Protein AF-X1BJB4-F1 (afdb_monomer_lite)

InterPro domains:
  IPR007484 Peptidase M28 [PF04389] (170-225)

Sequence (234 aa):
IKIDIVLVFASFLAFFLIPLNLTNYWGYIMTFLSFILNLISFLIIWNEFFNYNEFIDPFFKSKESQNVVGRIYPKEETKRIVIFSGHHDSALEFNLLTRLKLGYPILILLGIGIMIIWLIISLVIVLLILVNLFYFELFFVFILTLFIIGVPAFLGLFFFVSSGEKANTVPGAVDNLSAVAIVLAIGKYLNSNKEIIPTNTEIRLISFGCEEAGLRGAFRYVSAHLQELYINIS

Secondary structure (DSSP, 8-state):
-HHHHHHHHHHHHHHHHTT--SSTTHHHHHHHHHHHHHHHHHHHHIIIIIS---SSGGGS-------EEEEE--SS---EEEEEEEE---PBPBHHHHHHGGGHHHHHHHHHHHHHHHHHHHHHHHHHHHTT---HHHHHHHHHHHHHHHHHHHHHHHTSB--STTPPBP--IIIIIIHHHHHHHHHHHHHH-GGGS-TTEEEEEEEES-STTTSHHHHHHHHHHHHHHTTT--

Structure (mmCIF, N/CA/C/O backbone):
data_AF-X1BJB4-F1
#
_entry.id   AF-X1BJB4-F1
#
loop_
_atom_site.group_PDB
_atom_site.id
_atom_site.type_symbol
_atom_site.label_atom_id
_atom_site.label_alt_id
_atom_site.label_comp_id
_atom_site.label_asym_id
_atom_site.label_entity_id
_atom_site.label_seq_id
_atom_site.pdbx_PDB_ins_code
_atom_site.Cartn_x
_atom_site.Cartn_y
_atom_site.Cartn_z
_atom_site.occupancy
_atom_site.B_iso_or_equiv
_atom_site.auth_seq_id
_atom_site.auth_comp_id
_atom_site.auth_asym_id
_atom_site.auth_atom_id
_atom_site.pdbx_PDB_model_num
ATOM 1 N N . ILE A 1 1 ? -0.652 3.710 -5.162 1.00 90.44 1 ILE A N 1
ATOM 2 C CA . ILE A 1 1 ? -1.287 3.358 -6.466 1.00 90.44 1 ILE A CA 1
ATOM 3 C C . ILE A 1 1 ? -0.931 4.322 -7.605 1.00 90.44 1 ILE A C 1
ATOM 5 O O . ILE A 1 1 ? -0.175 3.922 -8.475 1.00 90.44 1 ILE A O 1
ATOM 9 N N . LYS A 1 2 ? -1.452 5.563 -7.682 1.00 93.19 2 LYS A N 1
ATOM 10 C CA . LYS A 1 2 ? -1.183 6.437 -8.857 1.00 93.19 2 LYS A CA 1
ATOM 11 C C . LYS A 1 2 ? 0.305 6.737 -9.051 1.00 93.19 2 LYS A C 1
ATOM 13 O O . LYS A 1 2 ? 0.790 6.662 -10.172 1.00 93.19 2 LYS A O 1
ATOM 18 N N . ILE A 1 3 ? 1.011 7.034 -7.957 1.00 94.94 3 ILE A N 1
ATOM 19 C CA . ILE A 1 3 ? 2.468 7.228 -7.963 1.00 94.94 3 ILE A CA 1
ATOM 20 C C . ILE A 1 3 ? 3.166 5.961 -8.463 1.00 94.94 3 ILE A C 1
ATOM 22 O O . ILE A 1 3 ? 3.946 6.050 -9.402 1.00 94.94 3 ILE A O 1
ATOM 26 N N . ASP A 1 4 ? 2.820 4.793 -7.914 1.00 96.38 4 ASP A N 1
ATOM 27 C CA . ASP A 1 4 ? 3.372 3.502 -8.347 1.00 96.38 4 ASP A CA 1
ATOM 28 C C . ASP A 1 4 ? 3.227 3.287 -9.848 1.00 96.38 4 ASP A C 1
ATOM 30 O O . ASP A 1 4 ? 4.193 3.002 -10.540 1.00 96.38 4 ASP A O 1
ATOM 34 N N . ILE A 1 5 ? 2.033 3.519 -10.388 1.00 96.81 5 ILE A N 1
ATOM 35 C CA . ILE A 1 5 ? 1.775 3.330 -11.815 1.00 96.81 5 ILE A CA 1
ATOM 36 C C . ILE A 1 5 ? 2.619 4.273 -12.663 1.00 96.81 5 ILE A C 1
ATOM 38 O O . ILE A 1 5 ? 3.161 3.847 -13.678 1.00 96.81 5 ILE A O 1
ATOM 42 N N . VAL A 1 6 ? 2.755 5.538 -12.255 1.00 97.19 6 VAL A N 1
ATOM 43 C CA . VAL A 1 6 ? 3.612 6.498 -12.960 1.00 97.19 6 VAL A CA 1
ATOM 44 C C . VAL A 1 6 ? 5.071 6.046 -12.924 1.00 97.19 6 VAL A C 1
ATOM 46 O O . VAL A 1 6 ? 5.730 6.090 -13.959 1.00 97.19 6 VAL A O 1
ATOM 49 N N . LEU A 1 7 ? 5.563 5.571 -11.778 1.00 98.31 7 LEU A N 1
ATOM 50 C CA . LEU A 1 7 ? 6.931 5.070 -11.628 1.00 98.31 7 LEU A CA 1
ATOM 51 C C . LEU A 1 7 ? 7.181 3.817 -12.477 1.00 98.31 7 LEU A C 1
ATOM 53 O O . LEU A 1 7 ? 8.159 3.770 -13.223 1.00 98.31 7 LEU A O 1
ATOM 57 N N . VAL A 1 8 ? 6.277 2.835 -12.429 1.00 98.19 8 VAL A N 1
ATOM 58 C CA . VAL A 1 8 ? 6.359 1.616 -13.247 1.00 98.19 8 VAL A CA 1
ATOM 59 C C . VAL A 1 8 ? 6.300 1.977 -14.730 1.00 98.19 8 VAL A C 1
ATOM 61 O O . VAL A 1 8 ? 7.150 1.544 -15.504 1.00 98.19 8 VAL A O 1
ATOM 64 N N . PHE A 1 9 ? 5.369 2.829 -15.153 1.00 97.75 9 PHE A N 1
ATOM 65 C CA . PHE A 1 9 ? 5.275 3.238 -16.554 1.00 97.75 9 PHE A CA 1
ATOM 66 C C . PHE A 1 9 ? 6.534 3.988 -17.016 1.00 97.75 9 PHE A C 1
ATOM 68 O O . PHE A 1 9 ? 7.097 3.668 -18.061 1.00 97.75 9 PHE A O 1
ATOM 75 N N . ALA A 1 10 ? 7.026 4.935 -16.212 1.00 98.38 10 ALA A N 1
ATOM 76 C CA . ALA A 1 10 ? 8.259 5.667 -16.489 1.00 98.38 10 ALA A CA 1
ATOM 77 C C . ALA A 1 10 ? 9.485 4.742 -16.550 1.00 98.38 10 ALA A C 1
ATOM 79 O O . ALA A 1 10 ? 10.380 4.981 -17.357 1.00 98.38 10 ALA A O 1
ATOM 80 N N . SER A 1 11 ? 9.511 3.661 -15.764 1.00 98.69 11 SER A N 1
ATOM 81 C CA . SER A 1 11 ? 10.586 2.670 -15.838 1.00 98.69 11 SER A CA 1
ATOM 82 C C . SER A 1 11 ? 10.615 1.919 -17.175 1.00 98.69 11 SER A C 1
ATOM 84 O O . SER A 1 11 ? 11.680 1.784 -17.773 1.00 98.69 11 SER A O 1
ATOM 86 N N . PHE A 1 12 ? 9.455 1.515 -17.710 1.00 98.56 12 PHE A N 1
ATOM 87 C CA . PHE A 1 12 ? 9.372 0.934 -19.056 1.00 98.56 12 PHE A CA 1
ATOM 88 C C . PHE A 1 12 ? 9.801 1.934 -20.132 1.00 98.56 12 PHE A C 1
ATOM 90 O O . PHE A 1 12 ? 10.540 1.575 -21.048 1.00 98.56 12 PHE A O 1
ATOM 97 N N . LEU A 1 13 ? 9.381 3.199 -20.013 1.00 98.19 13 LEU A N 1
ATOM 98 C CA . LEU A 1 13 ? 9.825 4.248 -20.932 1.00 98.19 13 LEU A CA 1
ATOM 99 C C . LEU A 1 13 ? 11.346 4.422 -20.887 1.00 98.19 13 LEU A C 1
ATOM 101 O O . LEU A 1 13 ? 11.971 4.463 -21.941 1.00 98.19 13 LEU A O 1
ATOM 105 N N . ALA A 1 14 ? 11.949 4.459 -19.696 1.00 98.25 14 ALA A N 1
ATOM 106 C CA . ALA A 1 14 ? 13.400 4.536 -19.548 1.00 98.25 14 ALA A CA 1
ATOM 107 C C . ALA A 1 14 ? 14.101 3.375 -20.273 1.00 98.25 14 ALA A C 1
ATOM 109 O O . ALA A 1 14 ? 15.053 3.614 -21.012 1.00 98.25 14 ALA A O 1
ATOM 110 N N . PHE A 1 15 ? 13.585 2.144 -20.163 1.00 98.19 15 PHE A N 1
ATOM 111 C CA . PHE A 1 15 ? 14.104 1.010 -20.932 1.00 98.19 15 PHE A CA 1
ATOM 112 C C . PHE A 1 15 ? 14.023 1.232 -22.450 1.00 98.19 15 PHE A C 1
ATOM 114 O O . PHE A 1 15 ? 15.026 1.069 -23.143 1.00 98.19 15 PHE A O 1
ATOM 121 N N . PHE A 1 16 ? 12.871 1.645 -22.987 1.00 98.12 16 PHE A N 1
ATOM 122 C CA . PHE A 1 16 ? 12.719 1.853 -24.435 1.00 98.12 16 PHE A CA 1
ATOM 123 C C . PHE A 1 16 ? 13.580 2.994 -24.987 1.00 98.12 16 PHE A C 1
ATOM 125 O O . PHE A 1 16 ? 13.845 3.034 -26.187 1.00 98.12 16 PHE A O 1
ATOM 132 N N . LEU A 1 17 ? 14.037 3.903 -24.125 1.00 97.19 17 LEU A N 1
ATOM 133 C CA . LEU A 1 17 ? 14.927 4.995 -24.497 1.00 97.19 17 LEU A CA 1
ATOM 134 C C . LEU A 1 17 ? 16.409 4.592 -24.512 1.00 97.19 17 LEU A C 1
ATOM 136 O O . LEU A 1 17 ? 17.207 5.352 -25.056 1.00 97.19 17 LEU A O 1
ATOM 140 N N . ILE A 1 18 ? 16.799 3.422 -23.986 1.00 96.31 18 ILE A N 1
ATOM 141 C CA . ILE A 1 18 ? 18.200 2.951 -23.965 1.00 96.31 18 ILE A CA 1
ATOM 142 C C . ILE A 1 18 ? 18.909 3.055 -25.335 1.00 96.31 18 ILE A C 1
ATOM 144 O O . ILE A 1 18 ? 20.045 3.530 -25.351 1.00 96.31 18 ILE A O 1
ATOM 148 N N . PRO A 1 19 ? 18.295 2.689 -26.482 1.00 94.50 19 PRO A N 1
ATOM 149 C CA . PRO A 1 19 ? 18.971 2.716 -27.785 1.00 94.50 19 PRO A CA 1
ATOM 150 C C . PRO A 1 19 ? 19.227 4.117 -28.356 1.00 94.50 19 PRO A C 1
ATOM 152 O O . PRO A 1 19 ? 19.864 4.242 -29.403 1.00 94.50 19 PRO A O 1
ATOM 155 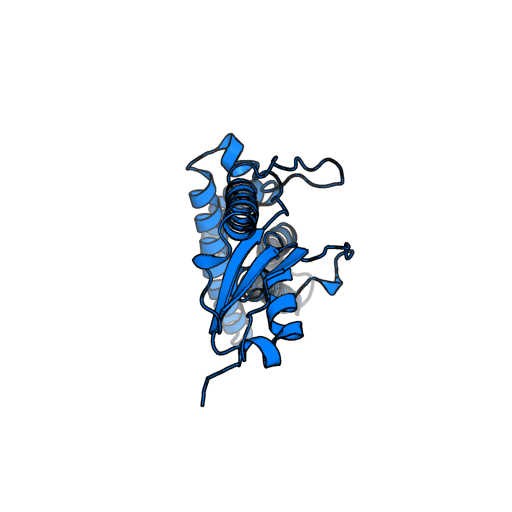N N . LEU A 1 20 ? 18.711 5.180 -27.726 1.00 88.75 20 LEU A N 1
ATOM 156 C CA . LEU A 1 20 ? 18.974 6.548 -28.165 1.00 88.75 20 LEU A CA 1
ATOM 157 C C . LEU A 1 20 ? 20.451 6.868 -27.897 1.00 88.75 20 LEU A C 1
ATOM 159 O O . LEU A 1 20 ? 20.814 7.257 -26.797 1.00 88.75 20 LEU A O 1
ATOM 163 N N . ASN A 1 21 ? 21.323 6.683 -28.889 1.00 77.00 21 ASN A N 1
ATOM 164 C CA . ASN A 1 21 ? 22.772 6.922 -28.801 1.00 77.00 21 ASN A CA 1
ATOM 165 C C . ASN A 1 21 ? 23.128 8.419 -28.643 1.00 77.00 21 ASN A C 1
ATOM 167 O O . ASN A 1 21 ? 23.800 9.007 -29.486 1.00 77.00 21 ASN A O 1
ATOM 171 N N . LEU A 1 22 ? 22.664 9.054 -27.565 1.00 78.88 22 LEU A N 1
ATOM 172 C CA . LEU A 1 22 ? 22.876 10.471 -27.268 1.00 78.88 22 LEU A CA 1
ATOM 173 C C . LEU A 1 22 ? 24.287 10.729 -26.728 1.00 78.88 22 LEU A C 1
ATOM 175 O O . LEU A 1 22 ? 24.907 11.730 -27.075 1.00 78.88 22 LEU A O 1
ATOM 179 N N . THR A 1 23 ? 24.794 9.837 -25.869 1.00 83.94 23 THR A N 1
ATOM 180 C CA . THR A 1 23 ? 26.152 9.880 -25.297 1.00 83.94 23 THR A CA 1
ATOM 181 C C . THR A 1 23 ? 26.631 8.473 -24.921 1.00 83.94 23 THR A C 1
ATOM 183 O O . THR A 1 23 ? 25.816 7.565 -24.759 1.00 83.94 23 THR A O 1
ATOM 186 N N . ASN A 1 24 ? 27.938 8.304 -24.676 1.00 80.50 24 ASN A N 1
ATOM 187 C CA . ASN A 1 24 ? 28.537 7.020 -24.267 1.00 80.50 24 ASN A CA 1
ATOM 188 C C . ASN A 1 24 ? 27.990 6.459 -22.938 1.00 80.50 24 ASN A C 1
ATOM 190 O O . ASN A 1 24 ? 28.103 5.264 -22.688 1.00 80.50 24 ASN A O 1
ATOM 194 N N . TYR A 1 25 ? 27.395 7.298 -22.082 1.00 91.81 25 TYR A N 1
ATOM 195 C CA . TYR A 1 25 ? 26.861 6.884 -20.777 1.00 91.81 25 TYR A CA 1
ATOM 196 C C . TYR A 1 25 ? 25.340 6.723 -20.762 1.00 91.81 25 TYR A C 1
ATOM 198 O O . TYR A 1 25 ? 24.777 6.270 -19.766 1.00 91.81 25 TYR A O 1
ATOM 206 N N . TRP A 1 26 ? 24.662 7.081 -21.854 1.00 94.38 26 TRP A N 1
ATOM 207 C CA . TRP A 1 26 ? 23.205 7.125 -21.910 1.00 94.38 26 TRP A CA 1
ATOM 208 C C . TRP A 1 26 ? 22.550 5.780 -21.575 1.00 94.38 26 TRP A C 1
ATOM 210 O O . TRP A 1 26 ? 21.648 5.729 -20.739 1.00 94.38 26 TRP A O 1
ATOM 220 N N . GLY A 1 27 ? 23.044 4.689 -22.170 1.00 93.62 27 GLY A N 1
ATOM 221 C CA . GLY A 1 27 ? 22.508 3.350 -21.929 1.00 93.62 27 GLY A CA 1
ATOM 222 C C . GLY A 1 27 ? 22.603 2.930 -20.461 1.00 93.62 27 GLY A C 1
ATOM 223 O O . GLY A 1 27 ? 21.642 2.377 -19.923 1.00 93.62 27 GLY A O 1
ATOM 224 N N . TYR A 1 28 ? 23.706 3.270 -19.781 1.00 95.62 28 TYR A N 1
ATOM 225 C CA . TYR A 1 28 ? 23.848 3.055 -18.338 1.00 95.62 28 TYR A CA 1
ATOM 226 C C . TYR A 1 28 ? 22.806 3.862 -17.566 1.00 95.62 28 TYR A C 1
ATOM 228 O O . TYR A 1 28 ? 22.049 3.288 -16.787 1.00 95.62 28 TYR A O 1
ATOM 236 N N . ILE A 1 29 ? 22.714 5.171 -17.820 1.00 96.69 29 ILE A N 1
ATOM 237 C CA . ILE A 1 29 ? 21.780 6.062 -17.116 1.00 96.69 29 ILE A CA 1
ATOM 238 C C . ILE A 1 29 ? 20.341 5.552 -17.243 1.00 96.69 29 ILE A C 1
ATOM 240 O O . ILE A 1 29 ? 19.661 5.399 -16.232 1.00 96.69 29 ILE A O 1
ATOM 244 N N . MET A 1 30 ? 19.889 5.245 -18.460 1.00 97.75 30 MET A N 1
ATOM 245 C CA . MET A 1 30 ? 18.525 4.766 -18.705 1.00 97.75 30 MET A CA 1
ATOM 246 C C . MET A 1 30 ? 18.259 3.393 -18.078 1.00 97.75 30 MET A C 1
ATOM 248 O O . MET A 1 30 ? 17.184 3.171 -17.522 1.00 97.75 30 MET A O 1
ATOM 252 N N . THR A 1 31 ? 19.245 2.492 -18.099 1.00 97.56 31 THR A N 1
ATOM 253 C CA . THR A 1 31 ? 19.142 1.170 -17.464 1.00 97.56 31 THR A CA 1
ATOM 254 C C . THR A 1 31 ? 18.992 1.280 -15.945 1.00 97.56 31 THR A C 1
ATOM 256 O O . THR A 1 31 ? 18.081 0.686 -15.364 1.00 97.56 31 THR A O 1
ATOM 259 N N . PHE A 1 32 ? 19.843 2.079 -15.294 1.00 98.31 32 PHE A N 1
ATOM 260 C CA . PHE A 1 32 ? 19.748 2.316 -13.853 1.00 98.31 32 PHE A CA 1
ATOM 261 C C . PHE A 1 32 ? 18.458 3.046 -13.485 1.00 98.31 32 PHE A C 1
ATOM 263 O O . PHE A 1 32 ? 17.799 2.660 -12.522 1.00 98.31 32 PHE A O 1
ATOM 270 N N . LEU A 1 33 ? 18.064 4.059 -14.263 1.00 98.50 33 LEU A N 1
ATOM 271 C CA . LEU A 1 33 ? 16.818 4.791 -14.051 1.00 98.50 33 LEU A CA 1
ATOM 272 C C . LEU A 1 33 ? 15.605 3.856 -14.129 1.00 98.50 33 LEU A C 1
ATOM 274 O O . LEU A 1 33 ? 14.752 3.891 -13.246 1.00 98.50 33 LEU A O 1
ATOM 278 N N . SER A 1 34 ? 15.563 2.984 -15.139 1.00 98.56 34 SER A N 1
ATOM 279 C CA . SER A 1 34 ? 14.534 1.955 -15.286 1.00 98.56 34 SER A CA 1
ATOM 280 C C . SER A 1 34 ? 14.420 1.088 -14.026 1.00 98.56 34 SER A C 1
ATOM 282 O O . SER A 1 34 ? 13.346 0.978 -13.438 1.00 98.56 34 SER A O 1
ATOM 284 N N . PHE A 1 35 ? 15.529 0.508 -13.564 1.00 98.81 35 PHE A N 1
ATOM 285 C CA . PHE A 1 35 ? 15.516 -0.333 -12.366 1.00 98.81 35 PHE A CA 1
ATOM 286 C C . PHE A 1 35 ? 15.113 0.444 -11.101 1.00 98.81 35 PHE A C 1
ATOM 288 O O . PHE A 1 35 ? 14.239 -0.003 -10.361 1.00 98.81 35 PHE A O 1
ATOM 295 N N . ILE A 1 36 ? 15.702 1.622 -10.866 1.00 98.75 36 ILE A N 1
ATOM 296 C CA . ILE A 1 36 ? 15.472 2.416 -9.649 1.00 98.75 36 ILE A CA 1
ATOM 297 C C . ILE A 1 36 ? 14.016 2.877 -9.549 1.00 98.75 36 ILE A C 1
ATOM 299 O O . ILE A 1 36 ? 13.429 2.781 -8.474 1.00 98.75 36 ILE A O 1
ATOM 303 N N . LEU A 1 37 ? 13.409 3.342 -10.646 1.00 98.75 37 LEU A N 1
ATOM 304 C CA . LEU A 1 37 ? 12.006 3.767 -10.637 1.00 98.75 37 LEU A CA 1
ATOM 305 C C . LEU A 1 37 ? 11.074 2.613 -10.251 1.00 98.75 37 LEU A C 1
ATOM 307 O O . LEU A 1 37 ? 10.195 2.786 -9.403 1.00 98.75 37 LEU A O 1
ATOM 311 N N . ASN A 1 38 ? 11.294 1.426 -10.823 1.00 98.56 38 ASN A N 1
ATOM 312 C CA . ASN A 1 38 ? 10.482 0.258 -10.497 1.00 98.56 38 ASN A CA 1
ATOM 313 C C . ASN A 1 38 ? 10.753 -0.256 -9.069 1.00 98.56 38 ASN A C 1
ATOM 315 O O . ASN A 1 38 ? 9.824 -0.647 -8.366 1.00 98.56 38 ASN A O 1
ATOM 319 N N . LEU A 1 39 ? 12.005 -0.193 -8.603 1.00 98.69 39 LEU A N 1
ATOM 320 C CA . LEU A 1 39 ? 12.371 -0.524 -7.224 1.00 98.69 39 LEU A CA 1
ATOM 321 C C . LEU A 1 39 ? 11.682 0.406 -6.220 1.00 98.69 39 LEU A C 1
ATOM 323 O O . LEU A 1 39 ? 11.138 -0.072 -5.230 1.00 98.69 39 LEU A O 1
ATOM 327 N N . ILE A 1 40 ? 11.666 1.718 -6.475 1.00 98.44 40 ILE A N 1
ATOM 328 C CA . ILE A 1 40 ? 10.961 2.678 -5.616 1.00 98.44 40 ILE A CA 1
ATOM 329 C C . ILE A 1 40 ? 9.468 2.348 -5.583 1.00 98.44 40 ILE A C 1
ATOM 331 O O . ILE A 1 40 ? 8.899 2.301 -4.497 1.00 98.44 40 ILE A O 1
ATOM 335 N N . SER A 1 41 ? 8.844 2.051 -6.728 1.00 98.06 41 SER A N 1
ATOM 336 C CA . SER A 1 41 ? 7.434 1.637 -6.750 1.00 98.06 41 SER A CA 1
ATOM 337 C C . SER A 1 41 ? 7.183 0.377 -5.916 1.00 98.06 41 SER A C 1
ATOM 339 O O . SER A 1 41 ? 6.240 0.330 -5.127 1.00 98.06 41 SER A O 1
ATOM 341 N N . PHE A 1 42 ? 8.055 -0.627 -6.023 1.00 98.19 42 PHE A N 1
ATOM 342 C CA . PHE A 1 42 ? 7.960 -1.825 -5.196 1.00 98.19 42 PHE A CA 1
ATOM 343 C C . PHE A 1 42 ? 8.080 -1.501 -3.699 1.00 98.19 42 PHE A C 1
ATOM 345 O O . PHE A 1 42 ? 7.280 -1.989 -2.902 1.00 98.19 42 PHE A O 1
ATOM 352 N N . LEU A 1 43 ? 9.041 -0.656 -3.311 1.00 98.06 43 LEU A N 1
ATOM 353 C CA . LEU A 1 43 ? 9.243 -0.255 -1.916 1.00 98.06 43 LEU A CA 1
ATOM 354 C C . LEU A 1 43 ? 8.057 0.534 -1.354 1.00 98.06 43 LEU A C 1
ATOM 356 O O . LEU A 1 43 ? 7.732 0.359 -0.180 1.00 98.06 43 LEU A O 1
ATOM 360 N N . ILE A 1 44 ? 7.402 1.363 -2.171 1.00 97.50 44 ILE A N 1
ATOM 361 C CA . ILE A 1 44 ? 6.178 2.072 -1.781 1.00 97.50 44 ILE A CA 1
ATOM 362 C C . ILE A 1 44 ? 5.078 1.064 -1.457 1.00 97.50 44 ILE A C 1
ATOM 364 O O . ILE A 1 44 ? 4.548 1.091 -0.350 1.00 97.50 44 ILE A O 1
ATOM 368 N N . ILE A 1 45 ? 4.777 0.133 -2.369 1.00 95.56 45 ILE A N 1
ATOM 369 C CA . ILE A 1 45 ? 3.740 -0.884 -2.135 1.00 95.56 45 ILE A CA 1
ATOM 370 C C . ILE A 1 45 ? 4.089 -1.757 -0.923 1.00 95.56 45 ILE A C 1
ATOM 372 O O . ILE A 1 45 ? 3.228 -2.010 -0.083 1.00 95.56 45 ILE A O 1
ATOM 376 N N . TRP A 1 46 ? 5.344 -2.197 -0.805 1.00 96.06 46 TRP A N 1
ATOM 377 C CA . TRP A 1 46 ? 5.801 -3.016 0.318 1.00 96.06 46 TRP A CA 1
ATOM 378 C C . TRP A 1 46 ? 5.567 -2.332 1.667 1.00 96.06 46 TRP A C 1
ATOM 380 O O . TRP A 1 46 ? 5.049 -2.942 2.600 1.00 96.06 46 TRP A O 1
ATOM 390 N N . ASN A 1 47 ? 5.927 -1.055 1.774 1.00 95.94 47 ASN A N 1
ATOM 391 C CA . ASN A 1 47 ? 5.807 -0.326 3.028 1.00 95.94 47 ASN A CA 1
ATOM 392 C C . ASN A 1 47 ? 4.370 0.105 3.329 1.00 95.94 47 ASN A C 1
ATOM 394 O O . ASN A 1 47 ? 3.896 -0.168 4.425 1.00 95.94 47 ASN A O 1
ATOM 398 N N . GLU A 1 48 ? 3.676 0.715 2.372 1.00 93.75 48 GLU A N 1
ATOM 399 C CA . GLU A 1 48 ? 2.341 1.285 2.596 1.00 93.75 48 GLU A CA 1
ATOM 400 C C . GLU A 1 48 ? 1.261 0.204 2.718 1.00 93.75 48 GLU A C 1
ATOM 402 O O . GLU A 1 48 ? 0.410 0.273 3.598 1.00 93.75 48 GLU A O 1
ATOM 407 N N . PHE A 1 49 ? 1.283 -0.811 1.845 1.00 90.19 49 PHE A N 1
ATOM 408 C CA . PHE A 1 49 ? 0.195 -1.790 1.772 1.00 90.19 49 PHE A CA 1
ATOM 409 C C . PHE A 1 49 ? 0.413 -3.001 2.681 1.00 90.19 49 PHE A C 1
ATOM 411 O O . PHE A 1 49 ? -0.529 -3.459 3.317 1.00 90.19 49 PHE A O 1
ATOM 418 N N . PHE A 1 50 ? 1.637 -3.538 2.738 1.00 89.75 50 PHE A N 1
ATOM 419 C CA . PHE A 1 50 ? 1.906 -4.759 3.509 1.00 89.75 50 PHE A CA 1
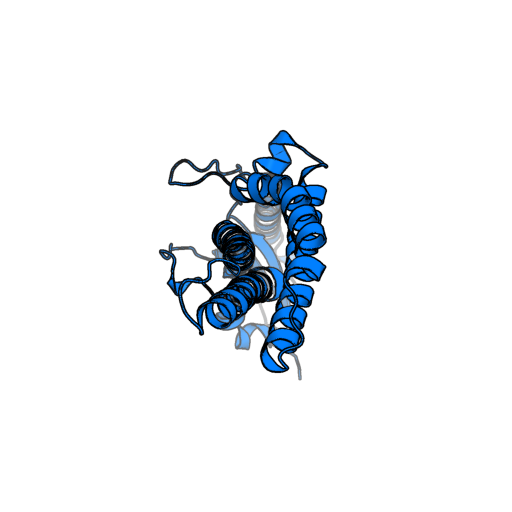ATOM 420 C C . PHE A 1 50 ? 2.350 -4.478 4.946 1.00 89.75 50 PHE A C 1
ATOM 422 O O . PHE A 1 50 ? 1.960 -5.214 5.849 1.00 89.75 50 PHE A O 1
ATOM 429 N N . ASN A 1 51 ? 3.147 -3.428 5.168 1.00 92.50 51 ASN A N 1
ATOM 430 C CA . ASN A 1 51 ? 3.664 -3.100 6.502 1.00 92.50 51 ASN A CA 1
ATOM 431 C C . ASN A 1 51 ? 2.898 -1.973 7.205 1.00 92.50 51 ASN A C 1
ATOM 433 O O . ASN A 1 51 ? 3.171 -1.724 8.375 1.00 92.50 51 ASN A O 1
ATOM 437 N N . TYR A 1 52 ? 1.967 -1.297 6.520 1.00 92.06 52 TYR A N 1
ATOM 438 C CA . TYR A 1 52 ? 1.237 -0.133 7.043 1.00 92.06 52 TYR A CA 1
ATOM 439 C C . TYR A 1 52 ? 2.159 1.000 7.534 1.00 92.06 52 TYR A C 1
ATOM 441 O O . TYR A 1 52 ? 1.831 1.748 8.455 1.00 92.06 52 TYR A O 1
ATOM 449 N N . ASN A 1 53 ? 3.333 1.124 6.914 1.00 93.19 53 ASN A N 1
ATOM 450 C CA . ASN A 1 53 ? 4.283 2.193 7.181 1.00 93.19 53 ASN A CA 1
ATOM 451 C C . ASN A 1 53 ? 3.902 3.436 6.372 1.00 93.19 53 ASN A C 1
ATOM 453 O O . ASN A 1 53 ? 3.711 3.349 5.163 1.00 93.19 53 ASN A O 1
ATOM 457 N N . GLU A 1 54 ? 3.918 4.596 7.025 1.00 93.50 54 GLU A N 1
ATOM 458 C CA . GLU A 1 54 ? 3.683 5.930 6.447 1.00 93.50 54 GLU A CA 1
ATOM 459 C C . GLU A 1 54 ? 4.921 6.412 5.646 1.00 93.50 54 GLU A C 1
ATOM 461 O O . GLU A 1 54 ? 5.564 7.408 5.980 1.00 93.50 54 GLU A O 1
ATOM 466 N N . PHE A 1 55 ? 5.327 5.651 4.624 1.00 95.06 55 PHE A N 1
ATOM 467 C CA . PHE A 1 55 ? 6.598 5.794 3.901 1.00 95.06 55 PHE A CA 1
ATOM 468 C C . PHE A 1 55 ? 6.633 6.986 2.936 1.00 95.06 55 PHE A C 1
ATOM 470 O O . PHE A 1 55 ? 7.651 7.675 2.852 1.00 95.06 55 PHE A O 1
ATOM 477 N N . ILE A 1 56 ? 5.540 7.243 2.212 1.00 94.69 56 ILE A N 1
ATOM 478 C CA . ILE A 1 56 ? 5.420 8.377 1.274 1.00 94.69 56 ILE A CA 1
ATOM 479 C C . ILE A 1 56 ? 4.517 9.498 1.789 1.00 94.69 56 ILE A C 1
ATOM 481 O O . ILE A 1 56 ? 4.353 10.519 1.120 1.00 94.69 56 ILE A O 1
ATOM 485 N N . ASP A 1 57 ? 3.982 9.352 2.994 1.00 91.69 57 ASP A N 1
ATOM 486 C CA . ASP A 1 57 ? 3.151 10.339 3.680 1.00 91.69 57 ASP A CA 1
ATOM 487 C C . ASP A 1 57 ? 3.680 11.780 3.688 1.00 91.69 57 ASP A C 1
ATOM 489 O O . ASP A 1 57 ? 2.878 12.687 3.454 1.00 91.69 57 ASP A O 1
ATOM 493 N N . PRO A 1 58 ? 4.993 12.041 3.878 1.00 93.12 58 PRO A N 1
ATOM 494 C CA . PRO A 1 58 ? 5.524 13.405 3.857 1.00 93.12 58 PRO A CA 1
ATOM 495 C C . PRO A 1 58 ? 5.265 14.175 2.551 1.00 93.12 58 PRO A C 1
ATOM 497 O O . PRO A 1 58 ? 5.375 15.400 2.531 1.00 93.12 58 PRO A O 1
ATOM 500 N N . PHE A 1 59 ? 4.918 13.484 1.458 1.00 91.56 59 PHE A N 1
ATOM 501 C CA . PHE A 1 59 ? 4.571 14.101 0.175 1.00 91.56 59 PHE A CA 1
ATOM 502 C C . PHE A 1 59 ? 3.091 14.502 0.059 1.00 91.56 59 PHE A C 1
ATOM 504 O O . PHE A 1 59 ? 2.697 15.107 -0.942 1.00 91.56 59 PHE A O 1
ATOM 511 N N . PHE A 1 60 ? 2.263 14.186 1.057 1.00 89.31 60 PHE A N 1
ATOM 512 C CA . PHE A 1 60 ? 0.828 14.452 1.054 1.00 89.31 60 PHE A CA 1
ATOM 513 C C . PHE A 1 60 ? 0.429 15.451 2.139 1.00 89.31 60 PHE A C 1
ATOM 515 O O . PHE A 1 60 ? 1.102 15.642 3.148 1.00 89.31 60 PHE A O 1
ATOM 522 N N . LYS A 1 61 ? -0.716 16.109 1.929 1.00 89.06 61 LYS A N 1
ATOM 523 C CA . LYS A 1 61 ? -1.311 16.971 2.952 1.00 89.06 61 LYS A CA 1
ATOM 524 C C . LYS A 1 61 ? -1.921 16.105 4.048 1.00 89.06 61 LYS A C 1
ATOM 526 O O . LYS A 1 61 ? -2.755 15.249 3.754 1.00 89.06 61 LYS A O 1
ATOM 531 N N . SER A 1 62 ? -1.562 16.385 5.294 1.00 88.00 62 SER A N 1
ATOM 532 C CA . SER A 1 62 ? -2.202 15.775 6.453 1.00 88.00 62 SER A CA 1
ATOM 533 C C . SER A 1 62 ? -3.652 16.248 6.602 1.00 88.00 62 SER A C 1
ATOM 535 O O . SER A 1 62 ? -4.032 17.340 6.168 1.00 88.00 62 SER A O 1
ATOM 537 N N . LYS A 1 63 ? -4.473 15.398 7.220 1.00 88.44 63 LYS A N 1
ATOM 538 C CA . LYS A 1 63 ? -5.837 15.712 7.648 1.00 88.44 63 LYS A CA 1
ATOM 539 C C . LYS A 1 63 ? -6.030 15.247 9.082 1.00 88.44 63 LYS A C 1
ATOM 541 O O . LYS A 1 63 ? -5.410 14.275 9.508 1.00 88.44 63 LYS A O 1
ATOM 546 N N . GLU A 1 64 ? -6.888 15.949 9.807 1.00 91.75 64 GLU A N 1
ATOM 547 C CA . GLU A 1 64 ? -7.236 15.587 11.176 1.00 91.75 64 GLU A CA 1
ATOM 548 C C . GLU A 1 64 ? -8.228 14.424 11.199 1.00 91.75 64 GLU A C 1
ATOM 550 O O . GLU A 1 64 ? -9.120 14.314 10.357 1.00 91.75 64 GLU A O 1
ATOM 555 N N . SER A 1 65 ? -8.049 13.555 12.186 1.00 94.00 65 SER A N 1
ATOM 556 C CA . SER A 1 65 ? -8.926 12.438 12.513 1.00 94.00 65 SER A CA 1
ATOM 557 C C . SER A 1 65 ? -8.752 12.121 13.995 1.00 94.00 65 SER A C 1
ATOM 559 O O . SER A 1 65 ? -7.801 12.581 14.631 1.00 94.00 65 SER A O 1
ATOM 561 N N . GLN A 1 66 ? -9.671 11.350 14.559 1.00 96.06 66 GLN A N 1
ATOM 562 C CA . GLN A 1 66 ? -9.663 11.011 15.975 1.00 96.06 66 GLN A CA 1
ATOM 563 C C . GLN A 1 66 ? -10.221 9.613 16.197 1.00 96.06 66 GLN A C 1
ATOM 565 O O . GLN A 1 66 ? -11.091 9.159 15.462 1.00 96.06 66 GLN A O 1
ATOM 570 N N . ASN A 1 67 ? -9.766 8.958 17.259 1.00 97.94 67 ASN A N 1
ATOM 571 C CA . ASN A 1 67 ? -10.435 7.775 17.781 1.00 97.94 67 ASN A CA 1
ATOM 572 C C . ASN A 1 67 ? -11.467 8.205 18.822 1.00 97.94 67 ASN A C 1
ATOM 574 O O . ASN A 1 67 ? -11.177 9.050 19.670 1.00 97.94 67 ASN A O 1
ATOM 578 N N . VAL A 1 68 ? -12.640 7.581 18.810 1.00 97.94 68 VAL A N 1
ATOM 579 C CA . VAL A 1 68 ? -13.669 7.790 19.832 1.00 97.94 68 VAL A CA 1
ATOM 580 C C . VAL A 1 68 ? -13.643 6.606 20.787 1.00 97.94 68 VAL A C 1
ATOM 582 O O . VAL A 1 68 ? -13.865 5.472 20.373 1.00 97.94 68 VAL A O 1
ATOM 585 N N . VAL A 1 69 ? -13.362 6.861 22.065 1.00 97.94 69 VAL A N 1
ATOM 586 C CA . VAL A 1 69 ? -13.174 5.817 23.082 1.00 97.94 69 VAL A CA 1
ATOM 587 C C . VAL A 1 69 ? -14.158 6.035 24.228 1.00 97.94 69 VAL A C 1
ATOM 589 O O . VAL A 1 69 ? -14.035 6.992 24.989 1.00 97.94 69 VAL A O 1
ATOM 592 N N . GLY A 1 70 ? -15.114 5.122 24.378 1.00 97.19 70 GLY A N 1
ATOM 593 C CA . GLY A 1 70 ? -15.944 4.989 25.572 1.00 97.19 70 GLY A CA 1
ATOM 594 C C . GLY A 1 70 ? -15.357 3.945 26.519 1.00 97.19 70 GLY A C 1
ATOM 595 O O . GLY A 1 70 ? -14.927 2.881 26.075 1.00 97.19 70 GLY A O 1
ATOM 596 N N . ARG A 1 71 ? -15.340 4.225 27.826 1.00 95.75 71 ARG A N 1
ATOM 597 C CA . ARG A 1 71 ? -14.834 3.295 28.848 1.00 95.75 71 ARG A CA 1
ATOM 598 C C . ARG A 1 71 ? -15.895 3.035 29.910 1.00 95.75 71 ARG A C 1
ATOM 600 O O . ARG A 1 71 ? -16.514 3.972 30.412 1.00 95.75 71 ARG A O 1
ATOM 607 N N . ILE A 1 72 ? -16.071 1.768 30.269 1.00 95.44 72 ILE A N 1
ATOM 608 C CA . ILE A 1 72 ? -16.796 1.348 31.467 1.00 95.44 72 ILE A CA 1
ATOM 609 C C . ILE A 1 72 ? -15.751 0.812 32.436 1.00 95.44 72 ILE A C 1
ATOM 611 O O . ILE A 1 72 ? -15.180 -0.257 32.218 1.00 95.44 72 ILE A O 1
ATOM 615 N N . TYR A 1 73 ? -15.485 1.593 33.478 1.00 93.69 73 TYR A N 1
ATOM 616 C CA . TYR A 1 73 ? -14.493 1.245 34.484 1.00 93.69 73 TYR A CA 1
ATOM 617 C C . TYR A 1 73 ? -14.975 0.080 35.362 1.00 93.69 73 TYR A C 1
ATOM 619 O O . TYR A 1 73 ? -16.171 0.003 35.673 1.00 93.69 73 TYR A O 1
ATOM 627 N N . PRO A 1 74 ? -14.059 -0.812 35.775 1.00 92.88 74 PRO A N 1
ATOM 628 C CA . PRO A 1 74 ? -14.369 -1.860 36.733 1.00 92.88 74 PRO A CA 1
ATOM 629 C C . PRO A 1 74 ? -14.701 -1.269 38.108 1.00 92.88 74 PRO A C 1
ATOM 631 O O . PRO A 1 74 ? -14.399 -0.115 38.410 1.00 92.88 74 PRO A O 1
ATOM 634 N N . LYS A 1 75 ? -15.345 -2.080 38.951 1.00 92.81 75 LYS A N 1
ATOM 635 C CA . LYS A 1 75 ? -15.644 -1.718 40.347 1.00 92.81 75 LYS A CA 1
ATOM 636 C C . LYS A 1 75 ? -14.458 -1.984 41.275 1.00 92.81 75 LYS A C 1
ATOM 638 O O . LYS A 1 75 ? -14.346 -1.351 42.318 1.00 92.81 75 LYS A O 1
ATOM 643 N N . GLU A 1 76 ? -13.617 -2.940 40.901 1.00 93.62 76 GLU A N 1
ATOM 644 C CA . GLU A 1 76 ? -12.407 -3.351 41.608 1.00 93.62 76 GLU A CA 1
ATOM 645 C C . GLU A 1 76 ? -11.169 -3.068 40.744 1.00 93.62 76 GLU A C 1
ATOM 647 O O . GLU A 1 76 ? -11.258 -2.472 39.672 1.00 93.62 76 GLU A O 1
ATOM 652 N N . GLU A 1 77 ? -10.004 -3.518 41.205 1.00 92.19 77 GLU A N 1
ATOM 653 C CA . GLU A 1 77 ? -8.761 -3.472 40.439 1.00 92.19 77 GLU A CA 1
ATOM 654 C C . GLU A 1 77 ? -8.922 -4.122 39.052 1.00 92.19 77 GLU A C 1
ATOM 656 O O . GLU A 1 77 ? -9.406 -5.254 38.918 1.00 92.19 77 GLU A O 1
ATOM 661 N N . THR A 1 78 ? -8.501 -3.403 38.007 1.00 91.44 78 THR A N 1
ATOM 662 C CA . THR A 1 78 ? -8.548 -3.883 36.624 1.00 91.44 78 THR A CA 1
ATOM 663 C C . THR A 1 78 ? -7.608 -5.069 36.451 1.00 91.44 78 THR A C 1
ATOM 665 O O . THR A 1 78 ? -6.392 -4.915 36.474 1.00 91.44 78 THR A O 1
ATOM 668 N N . LYS A 1 79 ? -8.168 -6.257 36.213 1.00 91.50 79 LYS A N 1
ATOM 669 C CA . LYS A 1 79 ? -7.395 -7.456 35.849 1.00 91.50 79 LYS A CA 1
ATOM 670 C C . LYS A 1 79 ? -7.520 -7.814 34.374 1.00 91.50 79 LYS A C 1
ATOM 672 O O . LYS A 1 79 ? -6.725 -8.593 33.857 1.00 91.50 79 LYS A O 1
ATOM 677 N N . ARG A 1 80 ? -8.554 -7.310 33.704 1.00 92.25 80 ARG A N 1
ATOM 678 C CA . ARG A 1 80 ? -8.865 -7.630 32.310 1.00 92.25 80 ARG A CA 1
ATOM 679 C C . ARG A 1 80 ? -9.388 -6.389 31.607 1.00 92.25 80 ARG A C 1
ATOM 681 O O . ARG A 1 80 ? -10.162 -5.634 32.193 1.00 92.25 80 ARG A O 1
ATOM 688 N N . ILE A 1 81 ? -9.003 -6.223 30.349 1.00 95.12 81 ILE A N 1
ATOM 689 C CA . ILE A 1 81 ? -9.577 -5.228 29.446 1.00 95.12 81 ILE A CA 1
ATOM 690 C C . ILE A 1 81 ? -10.227 -5.989 28.296 1.00 95.12 81 ILE A C 1
ATOM 692 O O . ILE A 1 81 ? -9.579 -6.809 27.649 1.00 95.12 81 ILE A O 1
ATOM 696 N N . VAL A 1 82 ? -11.504 -5.716 28.039 1.00 95.56 82 VAL A N 1
ATOM 697 C CA . VAL A 1 82 ? -12.206 -6.213 26.852 1.00 95.56 82 VAL A CA 1
ATOM 698 C C . VAL A 1 82 ? -12.499 -5.029 25.947 1.00 95.56 82 VAL A C 1
ATOM 700 O O . VAL A 1 82 ? -13.122 -4.055 26.369 1.00 95.56 82 VAL A O 1
ATOM 703 N N . ILE A 1 83 ? -12.044 -5.115 24.700 1.00 97.06 83 ILE A N 1
ATOM 704 C CA . ILE A 1 83 ? -12.232 -4.071 23.697 1.00 97.06 83 ILE A CA 1
ATOM 705 C C . ILE A 1 83 ? -13.242 -4.563 22.662 1.00 97.06 83 ILE A C 1
ATOM 707 O O . ILE A 1 83 ? -13.027 -5.590 22.024 1.00 97.06 83 ILE A O 1
ATOM 711 N N . PHE A 1 84 ? -14.323 -3.808 22.483 1.00 98.12 84 PHE A N 1
ATOM 712 C CA . PHE A 1 84 ? -15.210 -3.924 21.330 1.00 98.12 84 PHE A CA 1
ATOM 713 C C . PHE A 1 84 ? -14.956 -2.731 20.422 1.00 98.12 84 PHE A C 1
ATOM 715 O O . PHE A 1 84 ? -15.004 -1.587 20.883 1.00 98.12 84 PHE A O 1
ATOM 722 N N . SER A 1 85 ? -14.693 -2.984 19.143 1.00 97.94 85 SER A N 1
ATOM 723 C CA . SER A 1 85 ? -14.323 -1.922 18.217 1.00 97.94 85 SER A CA 1
ATOM 724 C C . SER A 1 85 ? -14.924 -2.063 16.828 1.00 97.94 85 SER A C 1
ATOM 726 O O . SER A 1 85 ? -15.186 -3.168 16.364 1.00 97.94 85 SER A O 1
ATOM 728 N N . GLY A 1 86 ? -15.065 -0.919 16.168 1.00 97.50 86 GLY A N 1
ATOM 729 C CA . GLY A 1 86 ? -15.198 -0.777 14.719 1.00 97.50 86 GLY A CA 1
ATOM 730 C C . GLY A 1 86 ? -14.422 0.462 14.264 1.00 97.50 86 GLY A C 1
ATOM 731 O O . GLY A 1 86 ? -13.724 1.079 15.077 1.00 97.50 86 GLY A O 1
ATOM 732 N N . HIS A 1 87 ? -14.568 0.856 13.004 1.00 97.81 87 HIS A N 1
ATOM 733 C CA . HIS A 1 87 ? -14.065 2.142 12.511 1.00 97.81 87 HIS A CA 1
ATOM 734 C C . HIS A 1 87 ? -15.172 2.972 11.861 1.00 97.81 87 HIS A C 1
ATOM 736 O O . HIS A 1 87 ? -16.151 2.437 11.344 1.00 97.81 87 HIS A O 1
ATOM 742 N N . HIS A 1 88 ? -15.069 4.295 11.965 1.00 95.62 88 HIS A N 1
ATOM 743 C CA . HIS A 1 88 ? -16.093 5.211 11.447 1.00 95.62 88 HIS A CA 1
ATOM 744 C C . HIS A 1 88 ? -15.669 5.943 10.178 1.00 95.62 88 HIS A C 1
ATOM 746 O O . HIS A 1 88 ? -16.508 6.602 9.564 1.00 95.62 88 HIS A O 1
ATOM 752 N N . ASP A 1 89 ? -14.392 5.876 9.801 1.00 94.06 89 ASP A N 1
ATOM 753 C CA . ASP A 1 89 ? -13.967 6.324 8.485 1.00 94.06 89 ASP A CA 1
ATOM 754 C C . ASP A 1 89 ? -14.373 5.315 7.408 1.00 94.06 89 ASP A C 1
ATOM 756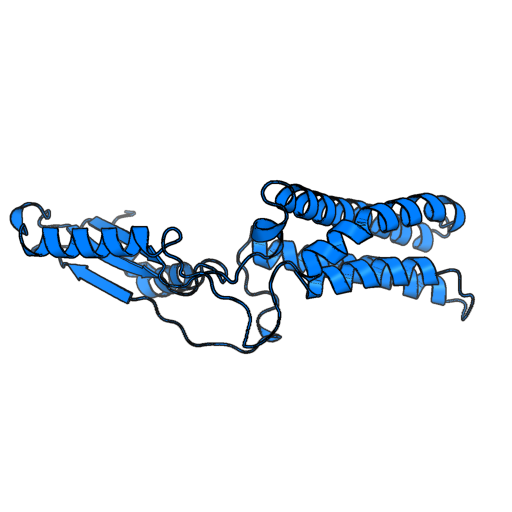 O O . ASP A 1 89 ? -14.611 4.141 7.686 1.00 94.06 89 ASP A O 1
ATOM 760 N N . SER A 1 90 ? -14.485 5.812 6.180 1.00 91.38 90 SER A N 1
ATOM 761 C CA . SER A 1 90 ? -14.927 5.055 5.012 1.00 91.38 90 SER A CA 1
ATOM 762 C C . SER A 1 90 ? -13.950 5.246 3.859 1.00 91.38 90 SER A C 1
ATOM 764 O O . SER A 1 90 ? -13.482 6.371 3.635 1.00 91.38 90 SER A O 1
ATOM 766 N N . ALA A 1 91 ? -13.736 4.199 3.065 1.00 88.25 91 ALA A N 1
ATOM 767 C CA . ALA A 1 91 ? -12.956 4.288 1.840 1.00 88.25 91 ALA A CA 1
ATOM 768 C C . ALA A 1 91 ? -13.509 5.297 0.814 1.00 88.25 91 ALA A C 1
ATOM 770 O O . ALA A 1 91 ? -14.677 5.709 0.802 1.00 88.25 91 ALA A O 1
ATOM 771 N N . LEU A 1 92 ? -12.644 5.643 -0.139 1.00 87.81 92 LEU A N 1
ATOM 772 C CA . LEU A 1 92 ? -13.085 6.161 -1.430 1.00 87.81 92 LEU A CA 1
ATOM 773 C C . LEU A 1 92 ? -13.711 5.032 -2.254 1.00 87.81 92 LEU A C 1
ATOM 775 O O . LEU A 1 92 ? -13.299 3.879 -2.160 1.00 87.81 92 LEU A O 1
ATOM 779 N N . GLU A 1 93 ? -14.661 5.369 -3.120 1.00 88.12 93 GLU A N 1
ATOM 780 C CA . GLU A 1 93 ? -15.251 4.400 -4.037 1.00 88.12 93 GLU A CA 1
ATOM 781 C C . GLU A 1 93 ? -14.185 3.787 -4.956 1.00 88.12 93 GLU A C 1
ATOM 783 O O . GLU A 1 93 ? -13.479 4.481 -5.698 1.00 88.12 93 GLU A O 1
ATOM 788 N N . PHE A 1 94 ? -14.112 2.456 -4.947 1.00 89.44 94 PHE A N 1
ATOM 789 C CA . PHE A 1 94 ? -13.275 1.696 -5.864 1.00 89.44 94 PHE A CA 1
ATOM 790 C C . PHE A 1 94 ? -13.978 1.579 -7.218 1.00 89.44 94 PHE A C 1
ATOM 792 O O . PHE A 1 94 ? -14.746 0.650 -7.469 1.00 89.44 94 PHE A O 1
ATOM 799 N N . ASN A 1 95 ? -13.674 2.500 -8.133 1.00 86.12 95 ASN A N 1
ATOM 800 C CA . ASN A 1 95 ? -14.291 2.577 -9.460 1.00 86.12 95 ASN A CA 1
ATOM 801 C C . ASN A 1 95 ? -14.220 1.249 -10.231 1.00 86.12 95 ASN A C 1
ATOM 803 O O . ASN A 1 95 ? -15.156 0.889 -10.948 1.00 86.12 95 ASN A O 1
ATOM 807 N N . LEU A 1 96 ? -13.103 0.521 -10.110 1.00 86.38 96 LEU A N 1
ATOM 808 C CA . LEU A 1 96 ? -12.941 -0.769 -10.783 1.00 86.38 96 LEU A CA 1
ATOM 809 C C . LEU A 1 96 ? -13.843 -1.845 -10.184 1.00 86.38 96 LEU A C 1
ATOM 811 O O . LEU A 1 96 ? -14.380 -2.646 -10.941 1.00 86.38 96 LEU A O 1
ATOM 815 N N . LEU A 1 97 ? -14.046 -1.859 -8.865 1.00 87.44 97 LEU A N 1
ATOM 816 C CA . LEU A 1 97 ? -14.986 -2.783 -8.234 1.00 87.44 97 LEU A CA 1
ATOM 817 C C . LEU A 1 97 ? -16.414 -2.483 -8.705 1.00 87.44 97 LEU A C 1
ATOM 819 O O . LEU A 1 97 ? -17.105 -3.398 -9.154 1.00 87.44 97 LEU A O 1
ATOM 823 N N . THR A 1 98 ? -16.821 -1.208 -8.704 1.00 84.56 98 THR A N 1
ATOM 824 C CA . THR A 1 98 ? -18.152 -0.788 -9.173 1.00 84.56 98 THR A CA 1
ATOM 825 C C . THR A 1 98 ? -18.400 -1.198 -10.630 1.00 84.56 98 THR A C 1
ATOM 827 O O . THR A 1 98 ? -19.485 -1.673 -10.968 1.00 84.56 98 THR A O 1
ATOM 830 N N . ARG A 1 99 ? -17.398 -1.051 -11.510 1.00 86.75 99 ARG A N 1
ATOM 831 C CA . ARG A 1 99 ? -17.552 -1.295 -12.958 1.00 86.75 99 ARG A CA 1
ATOM 832 C C . ARG A 1 99 ? -17.306 -2.741 -13.383 1.00 86.75 99 ARG A C 1
ATOM 834 O O . ARG A 1 99 ? -18.022 -3.249 -14.238 1.00 86.75 99 ARG A O 1
ATOM 841 N N . LEU A 1 100 ? -16.279 -3.385 -12.833 1.00 88.50 100 LEU A N 1
ATOM 842 C CA . LEU A 1 100 ? -15.798 -4.698 -13.278 1.00 88.50 100 LEU A CA 1
ATOM 843 C C . LEU A 1 100 ? -16.180 -5.833 -12.329 1.00 88.50 100 LEU A C 1
ATOM 845 O O . LEU A 1 100 ? -16.029 -6.997 -12.703 1.00 88.50 100 LEU A O 1
ATOM 849 N N . LYS A 1 101 ? -16.662 -5.533 -11.115 1.00 89.19 101 LYS A N 1
ATOM 850 C CA . LYS A 1 101 ? -16.939 -6.536 -10.077 1.00 89.19 101 LYS A CA 1
ATOM 851 C C . LYS A 1 101 ? -15.719 -7.451 -9.913 1.00 89.19 101 LYS A C 1
ATOM 853 O O . LYS A 1 101 ? -14.610 -6.959 -9.751 1.00 89.19 101 LYS A O 1
ATOM 858 N N . LEU A 1 102 ? -15.876 -8.766 -10.063 1.00 86.12 102 LEU A N 1
ATOM 859 C CA . LEU A 1 102 ? -14.798 -9.758 -9.956 1.00 86.12 102 LEU A CA 1
ATOM 860 C C . LEU A 1 102 ? -13.656 -9.602 -10.981 1.00 86.12 102 LEU A C 1
ATOM 862 O O . LEU A 1 102 ? -12.663 -10.314 -10.883 1.00 86.12 102 LEU A O 1
ATOM 866 N N . GLY A 1 103 ? -13.756 -8.685 -11.947 1.00 86.88 103 GLY A N 1
ATOM 867 C CA . GLY A 1 103 ? -12.647 -8.337 -12.836 1.00 86.88 103 GLY A CA 1
ATOM 868 C C . GLY A 1 103 ? -11.587 -7.428 -12.200 1.00 86.88 103 GLY A C 1
ATOM 869 O O . GLY A 1 103 ? -10.442 -7.436 -12.647 1.00 86.88 103 GLY A O 1
ATOM 870 N N . TYR A 1 104 ? -11.914 -6.663 -11.148 1.00 90.31 104 TYR A N 1
ATOM 871 C CA . TYR A 1 104 ? -10.944 -5.748 -10.526 1.00 90.31 104 TYR A CA 1
ATOM 872 C C . TYR A 1 104 ? -9.742 -6.455 -9.862 1.00 90.31 104 TYR A C 1
ATOM 874 O O . TYR A 1 104 ? -8.622 -5.969 -10.045 1.00 90.31 104 TYR A O 1
ATOM 882 N N . PRO A 1 105 ? -9.898 -7.601 -9.158 1.00 92.94 105 PRO A N 1
ATOM 883 C CA . PRO A 1 105 ? -8.767 -8.300 -8.556 1.00 92.94 105 PRO A CA 1
ATOM 884 C C . PRO A 1 105 ? -7.807 -8.830 -9.620 1.00 92.94 105 PRO A C 1
ATOM 886 O O . PRO A 1 105 ? -6.602 -8.830 -9.403 1.00 92.94 105 PRO A O 1
ATOM 889 N N . ILE A 1 106 ? -8.319 -9.214 -10.796 1.00 93.69 106 ILE A N 1
ATOM 890 C CA . ILE A 1 106 ? -7.493 -9.655 -11.928 1.00 93.69 106 ILE A CA 1
ATOM 891 C C . ILE A 1 106 ? -6.552 -8.527 -12.358 1.00 93.69 106 ILE A C 1
ATOM 893 O O . ILE A 1 106 ? -5.365 -8.769 -12.546 1.00 93.69 106 ILE A O 1
ATOM 897 N N . LEU A 1 107 ? -7.048 -7.288 -12.460 1.00 94.06 107 LEU A N 1
ATOM 898 C CA . LEU A 1 107 ? -6.211 -6.137 -12.815 1.00 94.06 107 LEU A CA 1
ATOM 899 C C . LEU A 1 107 ? -5.177 -5.806 -11.732 1.00 94.06 107 LEU A C 1
ATOM 901 O O . LEU A 1 107 ? -4.042 -5.484 -12.075 1.00 94.06 107 LEU A O 1
ATOM 905 N N . ILE A 1 108 ? -5.538 -5.918 -10.448 1.00 94.12 108 ILE A N 1
ATOM 906 C CA . ILE A 1 108 ? -4.588 -5.741 -9.335 1.00 94.12 108 ILE A CA 1
ATOM 907 C C . ILE A 1 108 ? -3.471 -6.785 -9.418 1.00 94.12 108 ILE A C 1
ATOM 909 O O . ILE A 1 108 ? -2.295 -6.423 -9.433 1.00 94.12 108 ILE A O 1
ATOM 913 N N . LEU A 1 109 ? -3.831 -8.068 -9.513 1.00 95.62 109 LEU A N 1
ATOM 914 C CA . LEU A 1 109 ? -2.871 -9.171 -9.572 1.00 95.62 109 LEU A CA 1
ATOM 915 C C . LEU A 1 109 ? -1.987 -9.083 -10.817 1.00 95.62 109 LEU A C 1
ATOM 917 O O . LEU A 1 109 ? -0.782 -9.303 -10.724 1.00 95.62 109 LEU A O 1
ATOM 921 N N . LEU A 1 110 ? -2.563 -8.709 -11.961 1.00 96.31 110 LEU A N 1
ATOM 922 C CA . LEU A 1 110 ? -1.817 -8.492 -13.196 1.00 96.31 110 LEU A CA 1
ATOM 923 C C . LEU A 1 110 ? -0.818 -7.337 -13.052 1.00 96.31 110 LEU A C 1
ATOM 925 O O . LEU A 1 110 ? 0.347 -7.495 -13.404 1.00 96.31 110 LEU A O 1
ATOM 929 N N . GLY A 1 111 ? -1.245 -6.199 -12.496 1.00 96.56 111 GLY A N 1
ATOM 930 C CA . GLY A 1 111 ? -0.378 -5.040 -12.275 1.00 96.56 111 GLY A CA 1
ATOM 931 C C . GLY A 1 111 ? 0.788 -5.346 -11.331 1.00 96.56 111 GLY A C 1
ATOM 932 O O . GLY A 1 111 ? 1.937 -5.063 -11.669 1.00 96.56 111 GLY A O 1
ATOM 933 N N . ILE A 1 112 ? 0.507 -5.986 -10.189 1.00 96.50 112 ILE A N 1
ATOM 934 C CA . ILE A 1 112 ? 1.534 -6.405 -9.221 1.00 96.50 112 ILE A CA 1
ATOM 935 C C . ILE A 1 112 ? 2.472 -7.446 -9.844 1.00 96.50 112 ILE A C 1
ATOM 937 O O . ILE A 1 112 ? 3.691 -7.320 -9.730 1.00 96.50 112 ILE A O 1
ATOM 941 N N . GLY A 1 113 ? 1.928 -8.448 -10.540 1.00 97.88 113 GLY A N 1
ATOM 942 C CA . GLY A 1 113 ? 2.720 -9.493 -11.188 1.00 97.88 113 GLY A CA 1
ATOM 943 C C . GLY A 1 113 ? 3.686 -8.927 -12.228 1.00 97.88 113 GLY A C 1
ATOM 944 O O . GLY A 1 113 ? 4.866 -9.272 -12.228 1.00 97.88 113 GLY A O 1
ATOM 945 N N . ILE A 1 114 ? 3.217 -7.999 -13.063 1.00 98.19 114 ILE A N 1
ATOM 946 C CA . ILE A 1 114 ? 4.054 -7.338 -14.070 1.00 98.19 114 ILE A CA 1
ATOM 947 C C . ILE A 1 114 ? 5.125 -6.470 -13.422 1.00 98.19 114 ILE A C 1
ATOM 949 O O . ILE A 1 114 ? 6.274 -6.534 -13.851 1.00 98.19 114 ILE A O 1
ATOM 953 N N . MET A 1 115 ? 4.786 -5.707 -12.380 1.00 98.12 115 MET A N 1
ATOM 954 C CA . MET A 1 115 ? 5.762 -4.914 -11.629 1.00 98.12 115 MET A CA 1
ATOM 955 C C . MET A 1 115 ? 6.893 -5.794 -11.073 1.00 98.12 115 MET A C 1
ATOM 957 O O . MET A 1 115 ? 8.065 -5.452 -11.238 1.00 98.12 115 MET A O 1
ATOM 961 N N . ILE A 1 116 ? 6.559 -6.942 -10.468 1.00 98.38 116 ILE A N 1
ATOM 962 C CA . ILE A 1 116 ? 7.538 -7.883 -9.893 1.00 98.38 116 ILE A CA 1
ATOM 963 C C . ILE A 1 116 ? 8.402 -8.522 -10.984 1.00 98.38 116 ILE A C 1
ATOM 965 O O . ILE A 1 116 ? 9.627 -8.521 -10.873 1.00 98.38 116 ILE A O 1
ATOM 969 N N . ILE A 1 117 ? 7.787 -9.041 -12.053 1.00 98.56 117 ILE A N 1
ATOM 970 C CA . ILE A 1 117 ? 8.520 -9.624 -13.186 1.00 98.56 117 ILE A CA 1
ATOM 971 C C . ILE A 1 117 ? 9.474 -8.578 -13.771 1.00 98.56 117 ILE A C 1
ATOM 973 O O . ILE A 1 117 ? 10.657 -8.852 -13.975 1.00 98.56 117 ILE A O 1
ATOM 977 N N . TRP A 1 118 ? 8.987 -7.352 -13.970 1.00 98.50 118 TRP A N 1
ATOM 978 C CA . TRP A 1 118 ? 9.790 -6.253 -14.480 1.00 98.50 118 TRP A CA 1
ATOM 979 C C . TRP A 1 118 ? 10.932 -5.857 -13.539 1.00 98.50 118 TRP A C 1
ATOM 981 O O . TRP A 1 118 ? 12.029 -5.548 -14.001 1.00 98.50 118 TRP A O 1
ATOM 991 N N . LEU A 1 119 ? 10.729 -5.917 -12.221 1.00 98.69 119 LEU A N 1
ATOM 992 C CA . LEU A 1 119 ? 11.767 -5.613 -11.231 1.00 98.69 119 LEU A CA 1
ATOM 993 C C . LEU A 1 119 ? 12.930 -6.599 -11.338 1.00 98.69 119 LEU A C 1
ATOM 995 O O . LEU A 1 119 ? 14.090 -6.193 -11.362 1.00 98.69 119 LEU A O 1
ATOM 999 N N . ILE A 1 120 ? 12.614 -7.888 -11.474 1.00 98.69 120 ILE A N 1
ATOM 1000 C CA . ILE A 1 120 ? 13.618 -8.943 -11.630 1.00 98.69 120 ILE A CA 1
ATOM 1001 C C . ILE A 1 120 ? 14.379 -8.759 -12.946 1.00 98.69 120 ILE A C 1
ATOM 1003 O O . ILE A 1 120 ? 15.608 -8.793 -12.957 1.00 98.69 120 ILE A O 1
ATOM 1007 N N . ILE A 1 121 ? 13.676 -8.527 -14.059 1.00 98.44 121 ILE A N 1
ATOM 1008 C CA . ILE A 1 121 ? 14.332 -8.401 -15.368 1.00 98.44 121 ILE A CA 1
ATOM 1009 C C . ILE A 1 121 ? 15.176 -7.126 -15.449 1.00 98.44 121 ILE A C 1
ATOM 1011 O O . ILE A 1 121 ? 16.302 -7.176 -15.935 1.00 98.44 121 ILE A O 1
ATOM 1015 N N . SER A 1 122 ? 14.673 -5.993 -14.955 1.00 98.50 122 SER A N 1
ATOM 1016 C CA . SER A 1 122 ? 15.438 -4.741 -14.931 1.00 98.50 122 SER A CA 1
ATOM 1017 C C . SER A 1 122 ? 16.696 -4.852 -14.062 1.00 98.50 122 SER A C 1
ATOM 1019 O O . SER A 1 122 ? 17.738 -4.331 -14.455 1.00 98.50 122 SER A O 1
ATOM 1021 N N . LEU A 1 123 ? 16.655 -5.610 -12.957 1.00 98.69 123 LEU A N 1
ATOM 1022 C CA . LEU A 1 123 ? 17.855 -5.956 -12.189 1.00 98.69 123 LEU A CA 1
ATOM 1023 C C . LEU A 1 123 ? 18.840 -6.795 -13.016 1.00 98.69 123 LEU A C 1
ATOM 1025 O O . LEU A 1 123 ? 20.028 -6.487 -13.046 1.00 98.69 123 LEU A O 1
ATOM 1029 N N . VAL A 1 124 ? 18.364 -7.828 -13.719 1.00 98.56 124 VAL A N 1
ATOM 1030 C CA . VAL A 1 124 ? 19.213 -8.641 -14.609 1.00 98.56 124 VAL A CA 1
ATOM 1031 C C . VAL A 1 124 ? 19.868 -7.772 -15.687 1.00 98.56 124 VAL A C 1
ATOM 1033 O O . VAL A 1 124 ? 21.066 -7.903 -15.924 1.00 98.56 124 VAL A O 1
ATOM 1036 N N . ILE A 1 125 ? 19.127 -6.843 -16.294 1.00 98.25 125 ILE A N 1
ATOM 1037 C CA . ILE A 1 125 ? 19.658 -5.908 -17.296 1.00 98.25 125 ILE A CA 1
ATOM 1038 C C . ILE A 1 125 ? 20.746 -5.005 -16.688 1.00 98.25 125 ILE A C 1
ATOM 1040 O O . ILE A 1 125 ? 21.802 -4.842 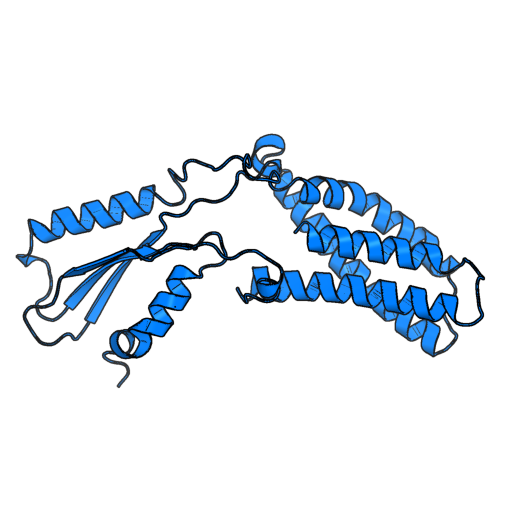-17.301 1.00 98.25 125 ILE A O 1
ATOM 1044 N N . VAL A 1 126 ? 20.539 -4.474 -15.473 1.00 98.38 126 VAL A N 1
ATOM 1045 C CA . VAL A 1 126 ? 21.570 -3.719 -14.731 1.00 98.38 126 VAL A CA 1
ATOM 1046 C C . VAL A 1 126 ? 22.833 -4.562 -14.531 1.00 98.38 126 VAL A C 1
ATOM 1048 O O . VAL A 1 126 ? 23.940 -4.082 -14.766 1.00 98.38 126 VAL A O 1
ATOM 1051 N N . LEU A 1 127 ? 22.700 -5.829 -14.135 1.00 98.38 127 LEU A N 1
ATOM 1052 C CA . LEU A 1 127 ? 23.858 -6.705 -13.948 1.00 98.38 127 LEU A CA 1
ATOM 1053 C C . LEU A 1 127 ? 24.593 -6.968 -15.270 1.00 98.38 127 LEU A C 1
ATOM 1055 O O . LEU A 1 127 ? 25.820 -6.908 -15.306 1.00 98.38 127 LEU A O 1
ATOM 1059 N N . LEU A 1 128 ? 23.859 -7.201 -16.362 1.00 97.88 128 LEU A N 1
ATOM 1060 C CA . LEU A 1 128 ? 24.432 -7.467 -17.685 1.00 97.88 128 LEU A CA 1
ATOM 1061 C C . LEU A 1 128 ? 25.162 -6.256 -18.273 1.00 97.88 128 LEU A C 1
ATOM 1063 O O . LEU A 1 128 ? 26.230 -6.426 -18.865 1.00 97.88 128 LEU A O 1
ATOM 1067 N N . ILE A 1 129 ? 24.626 -5.040 -18.112 1.00 95.56 129 ILE A N 1
ATOM 1068 C CA . ILE A 1 129 ? 25.274 -3.838 -18.654 1.00 95.56 129 ILE A CA 1
ATOM 1069 C C . ILE A 1 129 ? 26.576 -3.520 -17.907 1.00 95.56 129 ILE A C 1
ATOM 1071 O O . ILE A 1 129 ? 27.539 -3.069 -18.523 1.00 95.56 129 ILE A O 1
ATOM 1075 N N . LEU A 1 130 ? 26.653 -3.828 -16.606 1.00 96.56 130 LEU A N 1
ATOM 1076 C CA . LEU A 1 130 ? 27.867 -3.641 -15.801 1.00 96.56 130 LEU A CA 1
ATOM 1077 C C . LEU A 1 130 ? 29.013 -4.572 -16.216 1.00 96.56 130 LEU A C 1
ATOM 1079 O O . LEU A 1 130 ? 30.177 -4.210 -16.060 1.00 96.56 130 LEU A O 1
ATOM 1083 N N . VAL A 1 131 ? 28.695 -5.748 -16.763 1.00 97.12 131 VAL A N 1
ATOM 1084 C CA . VAL A 1 131 ? 29.685 -6.712 -17.275 1.00 97.12 131 VAL A CA 1
ATOM 1085 C C . VAL A 1 131 ? 29.840 -6.661 -18.800 1.00 97.12 131 VAL A C 1
ATOM 1087 O O . VAL A 1 131 ? 30.487 -7.530 -19.375 1.00 97.12 131 VAL A O 1
ATOM 1090 N N . ASN A 1 132 ? 29.270 -5.646 -19.462 1.00 94.88 132 ASN A N 1
ATOM 1091 C CA . ASN A 1 132 ? 29.293 -5.463 -20.920 1.00 94.88 132 ASN A CA 1
ATOM 1092 C C . ASN A 1 132 ? 28.711 -6.648 -21.724 1.00 94.88 132 ASN A C 1
ATOM 1094 O O . ASN A 1 132 ? 29.140 -6.907 -22.846 1.00 94.88 132 ASN A O 1
ATOM 1098 N N . LEU A 1 133 ? 27.726 -7.362 -21.165 1.00 96.44 133 LEU A N 1
ATOM 1099 C CA . LEU A 1 133 ? 27.012 -8.475 -21.820 1.00 96.44 133 LEU A CA 1
ATOM 1100 C C . LEU A 1 133 ? 25.556 -8.131 -22.167 1.00 96.44 133 LEU A C 1
ATOM 1102 O O . LEU A 1 133 ? 24.761 -9.012 -22.496 1.00 96.44 133 LEU A O 1
ATOM 1106 N N . PHE A 1 134 ? 25.172 -6.862 -22.053 1.00 95.88 134 PHE A N 1
ATOM 1107 C CA . PHE A 1 134 ? 23.821 -6.427 -22.369 1.00 95.88 134 PHE A CA 1
ATOM 1108 C C . PHE A 1 134 ? 23.651 -6.160 -23.869 1.00 95.88 134 PHE A C 1
ATOM 1110 O O . PHE A 1 134 ? 24.324 -5.302 -24.435 1.00 95.88 134 PHE A O 1
ATOM 1117 N N . TYR A 1 135 ? 22.691 -6.858 -24.478 1.00 94.62 135 TYR A N 1
ATOM 1118 C CA . TYR A 1 135 ? 22.244 -6.653 -25.856 1.00 94.62 135 TYR A CA 1
ATOM 1119 C C . TYR A 1 135 ? 20.748 -6.338 -25.845 1.00 94.62 135 TYR A C 1
ATOM 1121 O O . TYR A 1 135 ? 19.939 -7.171 -25.429 1.00 94.62 135 TYR A O 1
ATOM 1129 N N . PHE A 1 136 ? 20.378 -5.133 -26.275 1.00 95.12 136 PHE A N 1
ATOM 1130 C CA . PHE A 1 136 ? 19.009 -4.621 -26.168 1.00 95.12 136 PHE A CA 1
ATOM 1131 C C . PHE A 1 136 ? 17.992 -5.494 -26.919 1.00 95.12 136 PHE A C 1
ATOM 1133 O O . PHE A 1 136 ? 16.897 -5.769 -26.422 1.00 95.12 136 PHE A O 1
ATOM 1140 N N . GLU A 1 137 ? 18.379 -5.986 -28.092 1.00 95.56 137 GLU A N 1
ATOM 1141 C CA . GLU A 1 137 ? 17.547 -6.773 -28.999 1.00 95.56 137 GLU A CA 1
ATOM 1142 C C . GLU A 1 137 ? 17.075 -8.088 -28.366 1.00 95.56 137 GLU A C 1
ATOM 1144 O O . GLU A 1 137 ? 15.962 -8.532 -28.647 1.00 95.56 137 GLU A O 1
ATOM 1149 N N . LEU A 1 138 ? 17.874 -8.677 -27.463 1.00 96.06 138 LEU A N 1
ATOM 1150 C CA . LEU A 1 138 ? 17.515 -9.911 -26.753 1.00 96.06 138 LEU A CA 1
ATOM 1151 C C . LEU A 1 138 ? 16.334 -9.713 -25.793 1.00 96.06 138 LEU A C 1
ATOM 1153 O O . LEU A 1 138 ? 15.586 -10.653 -25.533 1.00 96.06 138 LEU A O 1
ATOM 1157 N N . PHE A 1 139 ? 16.157 -8.498 -25.272 1.00 97.06 139 PHE A N 1
ATOM 1158 C CA . PHE A 1 139 ? 15.116 -8.178 -24.293 1.00 97.06 139 PHE A CA 1
ATOM 1159 C C . PHE A 1 139 ? 13.916 -7.470 -24.921 1.00 97.06 139 PHE A C 1
ATOM 1161 O O . PHE A 1 139 ? 12.808 -7.573 -24.395 1.00 97.06 139 PHE A O 1
ATOM 1168 N N . PHE A 1 140 ? 14.108 -6.774 -26.045 1.00 97.50 140 PHE A N 1
ATOM 1169 C CA . PHE A 1 140 ? 13.121 -5.852 -26.604 1.00 97.50 140 PHE A CA 1
ATOM 1170 C C . PHE A 1 140 ? 11.722 -6.459 -26.766 1.00 97.50 140 PHE A C 1
ATOM 1172 O O . PHE A 1 140 ? 10.759 -5.916 -26.228 1.00 97.50 140 PHE A O 1
ATOM 1179 N N . VAL A 1 141 ? 11.597 -7.599 -27.456 1.00 97.88 141 VAL A N 1
ATOM 1180 C CA . VAL A 1 141 ? 10.288 -8.225 -27.732 1.00 97.88 141 VAL A CA 1
ATOM 1181 C C . VAL A 1 141 ? 9.596 -8.658 -26.443 1.00 97.88 141 VAL A C 1
ATOM 1183 O O . VAL A 1 141 ? 8.389 -8.466 -26.285 1.00 97.88 141 VAL A O 1
ATOM 1186 N N . PHE A 1 142 ? 10.355 -9.215 -25.501 1.00 98.06 142 PHE A N 1
ATOM 1187 C CA . PHE A 1 142 ? 9.812 -9.673 -24.231 1.00 98.06 142 PHE A CA 1
ATOM 1188 C C . PHE A 1 142 ? 9.324 -8.502 -23.371 1.00 98.06 142 PHE A C 1
ATOM 1190 O O . PHE A 1 142 ? 8.197 -8.537 -22.878 1.00 98.06 142 PHE A O 1
ATOM 1197 N N . ILE A 1 143 ? 10.117 -7.432 -23.258 1.00 98.31 143 ILE A N 1
ATOM 1198 C CA . ILE A 1 143 ? 9.735 -6.240 -22.491 1.00 98.31 143 ILE A CA 1
ATOM 1199 C C . ILE A 1 143 ? 8.584 -5.486 -23.154 1.00 98.31 143 ILE A C 1
ATOM 1201 O O . ILE A 1 143 ? 7.670 -5.045 -22.461 1.00 98.31 143 ILE A O 1
ATOM 1205 N N . LEU A 1 144 ? 8.565 -5.400 -24.486 1.00 98.31 144 LEU A N 1
ATOM 1206 C CA . LEU A 1 144 ? 7.436 -4.842 -25.228 1.00 98.31 144 LEU A CA 1
ATOM 1207 C C . LEU A 1 144 ? 6.152 -5.641 -24.974 1.00 98.31 144 LEU A C 1
ATOM 1209 O O . LEU A 1 144 ? 5.105 -5.052 -24.720 1.00 98.31 144 LEU A O 1
ATOM 1213 N N . THR A 1 145 ? 6.235 -6.972 -24.985 1.00 98.19 145 THR A N 1
ATOM 1214 C CA . THR A 1 145 ? 5.093 -7.849 -24.688 1.00 98.19 145 THR A CA 1
ATOM 1215 C C . THR A 1 145 ? 4.599 -7.637 -23.259 1.00 98.19 145 THR A C 1
ATOM 1217 O O . THR A 1 145 ? 3.404 -7.439 -23.044 1.00 98.19 145 THR A O 1
ATOM 1220 N N . LEU A 1 146 ? 5.516 -7.617 -22.287 1.00 97.94 146 LEU A N 1
ATOM 1221 C CA . LEU A 1 146 ? 5.200 -7.373 -20.882 1.00 97.94 146 LEU A CA 1
ATOM 1222 C C . LEU A 1 146 ? 4.520 -6.009 -20.687 1.00 97.94 146 LEU A C 1
ATOM 1224 O O . LEU A 1 146 ? 3.506 -5.915 -19.997 1.00 97.94 146 LEU A O 1
ATOM 1228 N N . PHE A 1 147 ? 5.038 -4.970 -21.347 1.00 98.25 147 PHE A N 1
ATOM 1229 C CA . PHE A 1 147 ? 4.464 -3.631 -21.331 1.00 98.25 147 PHE A CA 1
ATOM 1230 C C . PHE A 1 147 ? 3.049 -3.612 -21.923 1.00 98.25 147 PHE A C 1
ATOM 1232 O O . PHE A 1 147 ? 2.129 -3.123 -21.271 1.00 98.25 147 PHE A O 1
ATOM 1239 N N . ILE A 1 148 ? 2.838 -4.198 -23.107 1.00 98.06 148 ILE A N 1
ATOM 1240 C CA . ILE A 1 148 ? 1.521 -4.247 -23.768 1.00 98.06 148 ILE A CA 1
ATOM 1241 C C . ILE A 1 148 ? 0.488 -4.978 -22.900 1.00 98.06 148 ILE A C 1
ATOM 1243 O O . ILE A 1 148 ? -0.635 -4.494 -22.756 1.00 98.06 148 ILE A O 1
ATOM 1247 N N . ILE A 1 149 ? 0.862 -6.107 -22.289 1.00 97.31 149 ILE A N 1
ATOM 1248 C CA . ILE A 1 149 ? -0.018 -6.851 -21.374 1.00 97.31 149 ILE A CA 1
ATOM 1249 C C . ILE A 1 149 ? -0.308 -6.032 -20.103 1.00 97.31 149 ILE A C 1
ATOM 1251 O O . ILE A 1 149 ? -1.409 -6.113 -19.558 1.00 97.31 149 ILE A O 1
ATOM 1255 N N . GLY A 1 150 ? 0.649 -5.224 -19.637 1.00 96.62 150 GLY A N 1
ATOM 1256 C CA . GLY A 1 150 ? 0.510 -4.413 -18.426 1.00 96.62 150 GLY A CA 1
ATOM 1257 C C . GLY A 1 150 ? -0.278 -3.129 -18.590 1.00 96.62 150 GLY A C 1
ATOM 1258 O O . GLY A 1 150 ? -0.943 -2.713 -17.644 1.00 96.62 150 GLY A O 1
ATOM 1259 N N . VAL A 1 151 ? -0.279 -2.526 -19.779 1.00 96.12 151 VAL A N 1
ATOM 1260 C CA . VAL A 1 151 ? -0.980 -1.261 -20.047 1.00 96.12 151 VAL A CA 1
ATOM 1261 C C . VAL A 1 151 ? -2.454 -1.286 -19.602 1.00 96.12 151 VAL A C 1
ATOM 1263 O O . VAL A 1 151 ? -2.850 -0.358 -18.895 1.00 96.12 151 VAL A O 1
ATOM 1266 N N . PRO A 1 152 ? -3.273 -2.316 -19.906 1.00 93.88 152 PRO A N 1
ATOM 1267 C CA . PRO A 1 152 ? -4.642 -2.400 -19.395 1.00 93.88 152 PRO A CA 1
ATOM 1268 C C . PRO A 1 152 ? -4.734 -2.363 -17.862 1.00 93.88 152 PRO A C 1
ATOM 1270 O O . PRO A 1 152 ? -5.594 -1.669 -17.316 1.00 93.88 152 PRO A O 1
ATOM 1273 N N . ALA A 1 153 ? -3.834 -3.066 -17.165 1.00 95.06 153 ALA A N 1
ATOM 1274 C CA . ALA A 1 153 ? -3.777 -3.067 -15.705 1.00 95.06 153 ALA A CA 1
ATOM 1275 C C . ALA A 1 153 ? -3.377 -1.691 -15.166 1.00 95.06 153 ALA A C 1
ATOM 1277 O O . ALA A 1 153 ? -4.055 -1.152 -14.296 1.00 95.06 153 ALA A O 1
ATOM 1278 N N . PHE A 1 154 ? -2.327 -1.085 -15.722 1.00 95.00 154 PHE A N 1
ATOM 1279 C CA . PHE A 1 154 ? -1.846 0.236 -15.321 1.00 95.00 154 PHE A CA 1
ATOM 1280 C C . PHE A 1 154 ? -2.907 1.314 -15.523 1.00 95.00 154 PHE A C 1
ATOM 1282 O O . PHE A 1 154 ? -3.172 2.087 -14.607 1.00 95.00 154 PHE A O 1
ATOM 1289 N N . LEU A 1 155 ? -3.578 1.332 -16.676 1.00 93.75 155 LEU A N 1
ATOM 1290 C CA . LEU A 1 155 ? -4.663 2.276 -16.938 1.00 93.75 155 LEU A CA 1
ATOM 1291 C C . LEU A 1 155 ? -5.839 2.053 -15.986 1.00 93.75 155 LEU A C 1
ATOM 1293 O O . LEU A 1 155 ? -6.326 3.009 -15.387 1.00 93.75 155 LEU A O 1
ATOM 1297 N N . GLY A 1 156 ? -6.268 0.802 -15.795 1.00 92.62 156 GLY A N 1
ATOM 1298 C CA . GLY A 1 156 ? -7.347 0.481 -14.863 1.00 92.62 156 GLY A CA 1
ATOM 1299 C C . GLY A 1 156 ? -7.030 0.945 -13.441 1.00 92.62 156 GLY A C 1
ATOM 1300 O O . GLY A 1 156 ? -7.810 1.682 -12.836 1.00 92.62 156 GLY A O 1
ATOM 1301 N N . LEU A 1 157 ? -5.859 0.570 -12.924 1.00 93.56 157 LEU A N 1
ATOM 1302 C CA . LEU A 1 157 ? -5.424 0.914 -11.571 1.00 93.56 157 LEU A CA 1
ATOM 1303 C C . LEU A 1 157 ? -5.165 2.419 -11.403 1.00 93.56 157 LEU A C 1
ATOM 1305 O O . LEU A 1 157 ? -5.330 2.952 -10.306 1.00 93.56 157 LEU A O 1
ATOM 1309 N N . PHE A 1 158 ? -4.826 3.144 -12.472 1.00 93.44 158 PHE A N 1
ATOM 1310 C CA . PHE A 1 158 ? -4.635 4.594 -12.401 1.00 93.44 158 PHE A CA 1
ATOM 1311 C C . PHE A 1 158 ? -5.950 5.298 -12.057 1.00 93.44 158 PHE A C 1
ATOM 1313 O O . PHE A 1 158 ? -5.968 6.284 -11.316 1.00 93.44 158 PHE A O 1
ATOM 1320 N N . PHE A 1 159 ? -7.064 4.732 -12.521 1.00 90.50 159 PHE A N 1
ATOM 1321 C CA . PHE A 1 159 ? -8.418 5.188 -12.226 1.00 90.50 159 PHE A CA 1
ATOM 1322 C C . PHE A 1 159 ? -9.095 4.401 -11.094 1.00 90.50 159 PHE A C 1
ATOM 1324 O O . PHE A 1 159 ? -10.313 4.513 -10.938 1.00 90.50 159 PHE A O 1
ATOM 1331 N N . PHE A 1 160 ? -8.331 3.650 -10.285 1.00 89.88 160 PHE A N 1
ATOM 1332 C CA . PHE A 1 160 ? -8.858 2.833 -9.183 1.00 89.88 160 PHE A CA 1
ATOM 1333 C C . PHE A 1 160 ? -9.761 3.632 -8.238 1.00 89.88 160 PHE A C 1
ATOM 1335 O O . PHE A 1 160 ? -10.864 3.193 -7.928 1.00 89.88 160 PHE A O 1
ATOM 1342 N N . VAL A 1 161 ? -9.326 4.842 -7.877 1.00 87.06 161 VAL A N 1
ATOM 1343 C CA . VAL A 1 161 ? -10.113 5.840 -7.143 1.00 87.06 161 VAL A CA 1
ATOM 1344 C C . VAL A 1 161 ? -10.121 7.167 -7.897 1.00 87.06 161 VAL A C 1
ATOM 1346 O O . VAL A 1 161 ? -9.118 7.580 -8.502 1.00 87.06 161 VAL A O 1
ATOM 1349 N N . SER A 1 162 ? -11.256 7.860 -7.849 1.00 81.19 162 SER A N 1
ATOM 1350 C CA . SER A 1 162 ? -11.412 9.190 -8.445 1.00 81.19 162 SER A CA 1
ATOM 1351 C C . SER A 1 162 ? -10.479 10.209 -7.774 1.00 81.19 162 SER A C 1
ATOM 1353 O O . SER A 1 162 ? -10.187 10.115 -6.585 1.00 81.19 162 SER A O 1
ATOM 1355 N N . SER A 1 163 ? -9.941 11.157 -8.546 1.00 73.12 163 SER A N 1
ATOM 1356 C CA . SER A 1 163 ? -9.075 12.227 -8.021 1.00 73.12 163 SER A CA 1
ATOM 1357 C C . SER A 1 163 ? -9.889 13.429 -7.538 1.00 73.12 163 SER A C 1
ATOM 1359 O O . SER A 1 163 ? -10.922 13.752 -8.119 1.00 73.12 163 SER A O 1
ATOM 1361 N N . GLY A 1 164 ? -9.329 14.172 -6.582 1.00 68.94 164 GLY A N 1
ATOM 1362 C CA . GLY A 1 164 ? -9.798 15.507 -6.205 1.00 68.94 164 GLY A CA 1
ATOM 1363 C C . GLY A 1 164 ? -10.877 15.518 -5.124 1.00 68.94 164 GLY A C 1
ATOM 1364 O O . GLY A 1 164 ? -11.283 14.485 -4.605 1.00 68.94 164 GLY A O 1
ATOM 1365 N N . GLU A 1 165 ? -11.343 16.719 -4.787 1.00 59.53 165 GLU A N 1
ATOM 1366 C CA . GLU A 1 165 ? -12.297 16.971 -3.691 1.00 59.53 165 GLU A CA 1
ATOM 1367 C C . GLU A 1 165 ? -13.694 16.379 -3.932 1.00 59.53 165 GLU A C 1
ATOM 1369 O O . GLU A 1 165 ? -14.496 16.290 -3.011 1.00 59.53 165 GLU A O 1
ATOM 1374 N N . LYS A 1 166 ? -13.973 15.950 -5.167 1.00 54.72 166 LYS A N 1
ATOM 1375 C CA . LYS A 1 166 ? -15.219 15.288 -5.575 1.00 54.72 166 LYS A CA 1
ATOM 1376 C C . LYS A 1 166 ? -15.065 13.774 -5.728 1.00 54.72 166 LYS A C 1
ATOM 1378 O O . LYS A 1 166 ? -15.869 13.153 -6.418 1.00 54.72 166 LYS A O 1
ATOM 1383 N N . ALA A 1 167 ? -14.005 13.181 -5.176 1.00 65.25 167 ALA A N 1
ATOM 1384 C CA . ALA A 1 167 ? -13.892 11.732 -5.147 1.00 65.25 167 ALA A CA 1
ATOM 1385 C C . ALA A 1 167 ? -15.104 11.159 -4.401 1.00 65.25 167 ALA A C 1
ATOM 1387 O O . ALA A 1 167 ? -15.398 11.585 -3.285 1.00 65.25 167 ALA A O 1
ATOM 1388 N N . ASN A 1 168 ? -15.823 10.235 -5.041 1.00 68.00 168 ASN A N 1
ATOM 1389 C CA . ASN A 1 168 ? -16.985 9.599 -4.438 1.00 68.00 168 ASN A CA 1
ATOM 1390 C C . ASN A 1 168 ? -16.546 8.899 -3.151 1.00 68.00 168 ASN A C 1
ATOM 1392 O O . ASN A 1 168 ? -15.690 8.013 -3.182 1.00 68.00 168 ASN A O 1
ATOM 1396 N N . THR A 1 169 ? -17.116 9.307 -2.026 1.00 73.75 169 THR A N 1
ATOM 1397 C CA . THR A 1 169 ? -17.021 8.564 -0.775 1.00 73.75 169 THR A CA 1
ATOM 1398 C C . THR A 1 169 ? -18.138 7.534 -0.749 1.00 73.75 169 THR A C 1
ATOM 1400 O O . THR A 1 169 ? -19.257 7.801 -1.199 1.00 73.75 169 THR A O 1
ATOM 1403 N N . VAL A 1 170 ? -17.845 6.336 -0.249 1.00 83.94 170 VAL A N 1
ATOM 1404 C CA . VAL A 1 170 ? -18.909 5.366 0.016 1.00 83.94 170 VAL A CA 1
ATOM 1405 C C . VAL A 1 170 ? -19.548 5.672 1.374 1.00 83.94 170 VAL A C 1
ATOM 1407 O O . VAL A 1 170 ? -18.852 6.126 2.277 1.00 83.94 170 VAL A O 1
ATOM 1410 N N . PRO A 1 171 ? -20.853 5.408 1.573 1.00 86.69 171 PRO A N 1
ATOM 1411 C CA . PRO A 1 171 ? -21.504 5.641 2.866 1.00 86.69 171 PRO A CA 1
ATOM 1412 C C . PRO A 1 171 ? -20.935 4.823 4.037 1.00 86.69 171 PRO A C 1
ATOM 1414 O O . PRO A 1 171 ? -21.301 5.083 5.177 1.00 86.69 171 PRO A O 1
ATOM 1417 N N . GLY A 1 172 ? -20.128 3.791 3.766 1.00 89.94 172 GLY A N 1
ATOM 1418 C CA . GLY A 1 172 ? -19.512 2.943 4.790 1.00 89.94 172 GLY A CA 1
ATOM 1419 C C . GLY A 1 172 ? -20.503 2.133 5.638 1.00 89.94 172 GLY A C 1
ATOM 1420 O O . GLY A 1 172 ? -20.220 1.786 6.780 1.00 89.94 172 GLY A O 1
ATOM 1421 N N . ALA A 1 173 ? -21.709 1.865 5.118 1.00 91.81 173 ALA A N 1
ATOM 1422 C CA . ALA A 1 173 ? -22.796 1.261 5.896 1.00 91.81 173 ALA A CA 1
ATOM 1423 C C . ALA A 1 173 ? -22.462 -0.151 6.406 1.00 91.81 173 ALA A C 1
ATOM 1425 O O . ALA A 1 173 ? -22.744 -0.474 7.557 1.00 91.81 173 ALA A O 1
ATOM 1426 N N . VAL A 1 174 ? -21.875 -0.991 5.548 1.00 91.38 174 VAL A N 1
ATOM 1427 C CA . VAL A 1 174 ? -21.389 -2.324 5.935 1.00 91.38 174 VAL A CA 1
ATOM 1428 C C . VAL A 1 174 ? -19.998 -2.189 6.530 1.00 91.38 174 VAL A C 1
ATOM 1430 O O . VAL A 1 174 ? -19.820 -2.521 7.698 1.00 91.38 174 VAL A O 1
ATOM 1433 N N . ASP A 1 175 ? -19.066 -1.644 5.751 1.00 92.44 175 ASP A N 1
ATOM 1434 C CA . ASP A 1 175 ? -17.689 -1.396 6.158 1.00 92.44 175 ASP A CA 1
ATOM 1435 C C . ASP A 1 175 ? -17.503 0.091 6.511 1.00 92.44 175 ASP A C 1
ATOM 1437 O O . ASP A 1 175 ? -17.436 0.927 5.615 1.00 92.44 175 ASP A O 1
ATOM 1441 N N . ASN A 1 176 ? -17.561 0.496 7.783 1.00 95.00 176 ASN A N 1
ATOM 1442 C CA . ASN A 1 176 ? -17.673 -0.341 8.990 1.00 95.00 176 ASN A CA 1
ATOM 1443 C C . ASN A 1 176 ? -18.706 0.165 10.006 1.00 95.00 176 ASN A C 1
ATOM 1445 O O . ASN A 1 176 ? -18.734 -0.259 11.166 1.00 95.00 176 ASN A O 1
ATOM 1449 N N . LEU A 1 177 ? -19.635 1.024 9.562 1.00 94.69 177 LEU A N 1
ATOM 1450 C CA . LEU A 1 177 ? -20.697 1.559 10.420 1.00 94.69 177 LEU A CA 1
ATOM 1451 C C . LEU A 1 177 ? -21.589 0.466 11.015 1.00 94.69 177 LEU A C 1
ATOM 1453 O O . LEU A 1 177 ? -22.121 0.654 12.108 1.00 94.69 177 LEU A O 1
ATOM 1457 N N . SER A 1 178 ? -21.731 -0.681 10.346 1.00 97.00 178 SER A N 1
ATOM 1458 C CA . SER A 1 178 ? -22.455 -1.829 10.896 1.00 97.00 178 SER A CA 1
ATOM 1459 C C . SER A 1 178 ? -21.836 -2.324 12.210 1.00 97.00 178 SER A C 1
ATOM 1461 O O . SER A 1 178 ? -22.560 -2.567 13.178 1.00 97.00 178 SER A O 1
ATOM 1463 N N . ALA A 1 179 ? -20.505 -2.384 12.300 1.00 97.50 179 ALA A N 1
ATOM 1464 C CA . ALA A 1 179 ? -19.803 -2.749 13.524 1.00 97.50 179 ALA A CA 1
ATOM 1465 C C . ALA A 1 179 ? -19.877 -1.627 14.565 1.00 97.50 179 ALA A C 1
ATOM 1467 O O . ALA A 1 179 ? -20.133 -1.897 15.739 1.00 97.50 179 ALA A O 1
ATOM 1468 N N . VAL A 1 180 ? -19.748 -0.360 14.149 1.00 97.50 180 VAL A N 1
ATOM 1469 C CA . VAL A 1 180 ? -19.930 0.792 15.053 1.00 97.50 180 VAL A CA 1
ATOM 1470 C C . VAL A 1 180 ? -21.329 0.777 15.684 1.00 97.50 180 VAL A C 1
ATOM 1472 O O . VAL A 1 180 ? -21.465 0.999 16.888 1.00 97.50 180 VAL A O 1
ATOM 1475 N N . ALA A 1 181 ? -22.371 0.443 14.918 1.00 97.88 181 ALA A N 1
ATOM 1476 C CA . ALA A 1 181 ? -23.731 0.299 15.434 1.00 97.88 181 ALA A CA 1
ATOM 1477 C C . ALA A 1 181 ? -23.834 -0.811 16.495 1.00 97.88 181 ALA A C 1
ATOM 1479 O O . ALA A 1 181 ? -24.499 -0.622 17.517 1.00 97.88 181 ALA A O 1
ATOM 1480 N N . ILE A 1 182 ? -23.135 -1.935 16.302 1.00 98.19 182 ILE A N 1
ATOM 1481 C CA . ILE A 1 182 ? -23.051 -3.017 17.294 1.00 98.19 182 ILE A CA 1
ATOM 1482 C C . ILE A 1 182 ? -22.318 -2.544 18.556 1.00 98.19 182 ILE A C 1
ATOM 1484 O O . ILE A 1 182 ? -22.813 -2.773 19.658 1.00 98.19 182 ILE A O 1
ATOM 1488 N N . VAL A 1 183 ? -21.192 -1.836 18.426 1.00 98.31 183 VAL A N 1
ATOM 1489 C CA . VAL A 1 183 ? -20.440 -1.280 19.569 1.00 98.31 183 VAL A CA 1
ATOM 1490 C C . VAL A 1 183 ? -21.322 -0.344 20.404 1.00 98.31 183 VAL A C 1
ATOM 1492 O O . VAL A 1 183 ? -21.356 -0.449 21.634 1.00 98.31 183 VAL A O 1
ATOM 1495 N N . LEU A 1 184 ? -22.101 0.525 19.752 1.00 97.75 184 LEU A N 1
ATOM 1496 C CA . LEU A 1 184 ? -23.064 1.400 20.427 1.00 97.75 184 LEU A CA 1
ATOM 1497 C C . LEU A 1 184 ? -24.190 0.607 21.111 1.00 97.75 184 LEU A C 1
ATOM 1499 O O . LEU A 1 184 ? -24.566 0.923 22.243 1.00 97.75 184 LEU A O 1
ATOM 1503 N N . ALA A 1 185 ? -24.716 -0.433 20.456 1.00 98.06 185 ALA A N 1
ATOM 1504 C CA . ALA A 1 185 ? -25.749 -1.298 21.023 1.00 98.06 185 ALA A CA 1
ATOM 1505 C C . ALA A 1 185 ? -25.249 -2.062 22.259 1.00 98.06 185 ALA A C 1
ATOM 1507 O O . ALA A 1 185 ? -25.960 -2.108 23.265 1.00 98.06 185 ALA A O 1
ATOM 1508 N N . ILE A 1 186 ? -24.016 -2.581 22.224 1.00 98.00 186 ILE A N 1
ATOM 1509 C CA . ILE A 1 186 ? -23.350 -3.197 23.380 1.00 98.00 186 ILE A CA 1
ATOM 1510 C C . ILE A 1 186 ? -23.255 -2.180 24.517 1.00 98.00 186 ILE A C 1
ATOM 1512 O O . ILE A 1 186 ? -23.676 -2.476 25.632 1.00 98.00 186 ILE A O 1
ATOM 1516 N N . GLY A 1 187 ? -22.784 -0.959 24.244 1.00 96.88 187 GLY A N 1
ATOM 1517 C CA . GLY A 1 187 ? -22.703 0.090 25.262 1.00 96.88 187 GLY A CA 1
ATOM 1518 C C . GLY A 1 187 ? -24.050 0.414 25.905 1.00 96.88 187 GLY A C 1
ATOM 1519 O O . GLY A 1 187 ? -24.153 0.483 27.132 1.00 96.88 187 GLY A O 1
ATOM 1520 N N . LYS A 1 188 ? -25.106 0.541 25.094 1.00 97.06 188 LYS A N 1
ATOM 1521 C CA . LYS A 1 188 ? -26.471 0.762 25.588 1.00 97.06 188 LYS A CA 1
ATOM 1522 C C . LYS A 1 188 ? -26.953 -0.405 26.450 1.00 97.06 188 LYS A C 1
ATOM 1524 O O . LYS A 1 188 ? -27.501 -0.175 27.526 1.00 97.06 188 LYS A O 1
ATOM 1529 N N . TYR A 1 189 ? -26.730 -1.637 25.996 1.00 97.81 189 TYR A N 1
ATOM 1530 C CA . TYR A 1 189 ? -27.133 -2.841 26.715 1.00 97.81 189 TYR A CA 1
ATOM 1531 C C . TYR A 1 189 ? -26.411 -2.966 28.061 1.00 97.81 189 TYR A C 1
ATOM 1533 O O . TYR A 1 189 ? -27.063 -3.149 29.086 1.00 97.81 189 TYR A O 1
ATOM 1541 N N . LEU A 1 190 ? -25.089 -2.785 28.085 1.00 96.69 190 LEU A N 1
ATOM 1542 C CA . LEU A 1 190 ? -24.279 -2.841 29.305 1.00 96.69 190 LEU A CA 1
ATOM 1543 C C . LEU A 1 190 ? -24.626 -1.730 30.299 1.00 96.69 190 LEU A C 1
ATOM 1545 O O . LEU A 1 190 ? -24.584 -1.949 31.506 1.00 96.69 190 LEU A O 1
ATOM 1549 N N . ASN A 1 191 ? -25.015 -0.546 29.818 1.00 92.94 191 ASN A N 1
ATOM 1550 C CA . ASN A 1 191 ? -25.453 0.530 30.704 1.00 92.94 191 ASN A CA 1
ATOM 1551 C C . ASN A 1 191 ? -26.759 0.190 31.445 1.00 92.94 191 ASN A C 1
ATOM 1553 O O . ASN A 1 191 ? -26.928 0.600 32.594 1.00 92.94 191 ASN A O 1
ATOM 1557 N N . SER A 1 192 ? -27.661 -0.561 30.805 1.00 95.44 192 SER A N 1
ATOM 1558 C CA . SER A 1 192 ? -28.905 -1.042 31.419 1.00 95.44 192 SER A CA 1
ATOM 1559 C C . SER A 1 192 ? -28.737 -2.331 32.229 1.00 95.44 192 SER A C 1
ATOM 1561 O O . SER A 1 192 ? -29.561 -2.579 33.100 1.00 95.44 192 SER A O 1
ATOM 1563 N N . ASN A 1 193 ? -27.686 -3.114 31.972 1.00 96.50 193 ASN A N 1
ATOM 1564 C CA . ASN A 1 193 ? -27.447 -4.435 32.568 1.00 96.50 193 ASN A CA 1
ATOM 1565 C C . ASN A 1 193 ? -26.043 -4.496 33.195 1.00 96.50 193 ASN A C 1
ATOM 1567 O O . ASN A 1 193 ? -25.188 -5.291 32.802 1.00 96.50 193 ASN A O 1
ATOM 1571 N N . LYS A 1 194 ? -25.746 -3.590 34.135 1.00 92.88 194 LYS A N 1
ATOM 1572 C CA . LYS A 1 194 ? -24.395 -3.443 34.718 1.00 92.88 194 LYS A CA 1
ATOM 1573 C C . LYS A 1 194 ? -23.954 -4.655 35.543 1.00 92.88 194 LYS A C 1
ATOM 1575 O O . LYS A 1 194 ? -22.766 -4.809 35.812 1.00 92.88 194 LYS A O 1
ATOM 1580 N N . GLU A 1 195 ? -24.894 -5.481 35.982 1.00 94.38 195 GLU A N 1
ATOM 1581 C CA . GLU A 1 195 ? -24.676 -6.696 36.767 1.00 94.38 195 GLU A CA 1
ATOM 1582 C C . GLU A 1 195 ? -23.951 -7.804 35.998 1.00 94.38 195 GLU A C 1
ATOM 1584 O O . GLU A 1 195 ? -23.308 -8.641 36.625 1.00 94.38 195 GLU A O 1
ATOM 1589 N N . ILE A 1 196 ? -23.999 -7.789 34.661 1.00 95.25 196 ILE A N 1
ATOM 1590 C CA . ILE A 1 196 ? -23.303 -8.789 33.839 1.00 95.25 196 ILE A CA 1
ATOM 1591 C C . ILE A 1 196 ? -21.822 -8.447 33.624 1.00 95.25 196 ILE A C 1
ATOM 1593 O O . ILE A 1 196 ? -21.062 -9.282 33.138 1.00 95.25 196 ILE A O 1
ATOM 1597 N N . ILE A 1 197 ? -21.409 -7.216 33.952 1.00 94.94 197 ILE A N 1
ATOM 1598 C CA . ILE A 1 197 ? -20.026 -6.755 33.804 1.00 94.94 197 ILE A CA 1
ATOM 1599 C C . ILE A 1 197 ? -19.214 -7.290 34.992 1.00 94.94 197 ILE A C 1
ATOM 1601 O O . ILE A 1 197 ? -19.518 -6.936 36.136 1.00 94.94 197 ILE A O 1
ATOM 1605 N N . PRO A 1 198 ? -18.168 -8.108 34.767 1.00 95.06 198 PRO A N 1
ATOM 1606 C CA . PRO A 1 198 ? -17.336 -8.600 35.859 1.00 95.06 198 PRO A CA 1
ATOM 1607 C C . PRO A 1 198 ? -16.670 -7.450 36.625 1.00 95.06 198 PRO A C 1
ATOM 1609 O O . PRO A 1 198 ? -16.196 -6.485 36.025 1.00 95.06 198 PRO A O 1
ATOM 1612 N N . THR A 1 199 ? -16.577 -7.568 37.952 1.00 95.75 199 THR A N 1
ATOM 1613 C CA . THR A 1 199 ? -16.129 -6.468 38.828 1.00 95.75 199 THR A CA 1
ATOM 1614 C C . THR A 1 199 ? -14.699 -6.004 38.566 1.00 95.75 199 THR A C 1
ATOM 1616 O O . THR A 1 199 ? -14.403 -4.842 38.818 1.00 95.75 199 THR A O 1
ATOM 1619 N N . ASN A 1 200 ? -13.850 -6.873 38.013 1.00 94.94 200 ASN A N 1
ATOM 1620 C CA . ASN A 1 200 ? -12.435 -6.637 37.717 1.00 94.94 200 ASN A CA 1
ATOM 1621 C C . ASN A 1 200 ? -12.126 -6.446 36.218 1.00 94.94 200 ASN A C 1
ATOM 1623 O O . ASN A 1 200 ? -10.984 -6.648 35.794 1.00 94.94 200 ASN A O 1
ATOM 1627 N N . THR A 1 201 ? -13.138 -6.160 35.393 1.00 94.62 201 THR A N 1
ATOM 1628 C CA . THR A 1 201 ? -12.985 -6.026 33.937 1.00 94.62 201 THR A CA 1
ATOM 1629 C C . THR A 1 201 ? -13.354 -4.622 33.466 1.00 94.62 201 THR A C 1
ATOM 1631 O O . THR A 1 201 ? -14.476 -4.169 33.677 1.00 94.62 201 THR A O 1
ATOM 1634 N N . GLU A 1 202 ? -12.416 -3.947 32.801 1.00 95.38 202 GLU A N 1
ATOM 1635 C CA . GLU A 1 202 ? -12.685 -2.713 32.061 1.00 95.38 202 GLU A CA 1
ATOM 1636 C C . GLU A 1 202 ? -13.236 -3.064 30.675 1.00 95.38 202 GLU A C 1
ATOM 1638 O O . GLU A 1 202 ? -12.664 -3.896 29.965 1.00 95.38 202 GLU A O 1
ATOM 1643 N N . ILE A 1 203 ? -14.325 -2.412 30.268 1.00 97.00 203 ILE A N 1
ATOM 1644 C CA . ILE A 1 203 ? -14.847 -2.520 28.901 1.00 97.00 203 ILE A CA 1
ATOM 1645 C C . ILE A 1 203 ? -14.509 -1.242 28.144 1.00 97.00 203 ILE A C 1
ATOM 1647 O O . ILE A 1 203 ? -14.850 -0.145 28.591 1.00 97.00 203 ILE A O 1
ATOM 1651 N N . ARG A 1 204 ? -13.888 -1.378 26.972 1.00 97.56 204 ARG A N 1
ATOM 1652 C CA . ARG A 1 204 ? -13.625 -0.263 26.057 1.00 97.56 204 ARG A CA 1
ATOM 1653 C C . ARG A 1 204 ? -14.444 -0.440 24.789 1.00 97.56 204 ARG A C 1
ATOM 1655 O O . ARG A 1 204 ? -14.393 -1.481 24.144 1.00 97.56 204 ARG A O 1
ATOM 1662 N N . LEU A 1 205 ? -15.200 0.590 24.449 1.00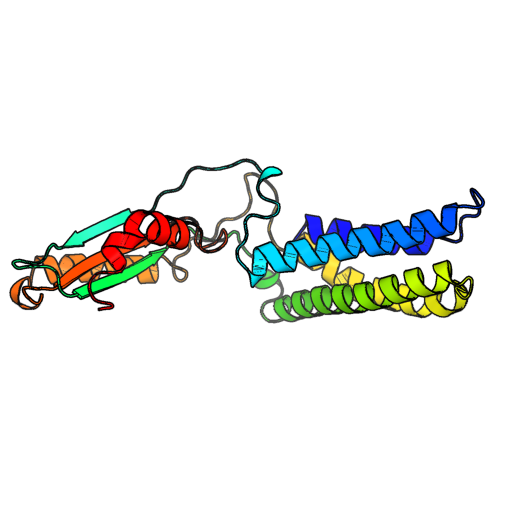 98.38 205 LEU A N 1
ATOM 1663 C CA . LEU A 1 205 ? -16.027 0.680 23.253 1.00 98.38 205 LEU A CA 1
ATOM 1664 C C . LEU A 1 205 ? -15.364 1.704 22.342 1.00 98.38 205 LEU A C 1
ATOM 1666 O O . LEU A 1 205 ? -15.333 2.887 22.682 1.00 98.38 205 LEU A O 1
ATOM 1670 N N . ILE A 1 206 ? -14.772 1.256 21.239 1.00 98.31 206 ILE A N 1
ATOM 1671 C CA . ILE A 1 206 ? -13.892 2.103 20.433 1.00 98.31 206 ILE A CA 1
ATOM 1672 C C . ILE A 1 206 ? -14.397 2.203 19.001 1.00 98.31 206 ILE A C 1
ATOM 1674 O O . ILE A 1 206 ? -14.689 1.204 18.355 1.00 98.31 206 ILE A O 1
ATOM 1678 N N . SER A 1 207 ? -14.463 3.425 18.491 1.00 98.19 207 SER A N 1
ATOM 1679 C CA . SER A 1 207 ? -14.580 3.683 17.064 1.00 98.19 207 SER A CA 1
ATOM 1680 C C . SER A 1 207 ? -13.281 4.313 16.578 1.00 98.19 207 SER A C 1
ATOM 1682 O O . SER A 1 207 ? -12.989 5.469 16.898 1.00 98.19 207 SER A O 1
ATOM 1684 N N . PHE A 1 208 ? -12.475 3.539 15.856 1.00 98.25 208 PHE A N 1
ATOM 1685 C CA . PHE A 1 208 ? -11.218 4.014 15.288 1.00 98.25 208 PHE A CA 1
ATOM 1686 C C . PHE A 1 208 ? -11.475 4.919 14.082 1.00 98.25 208 PHE A C 1
ATOM 1688 O O . PHE A 1 208 ? -12.448 4.729 13.353 1.00 98.25 208 PHE A O 1
ATOM 1695 N N . GLY A 1 209 ? -10.621 5.921 13.903 1.00 96.56 209 GLY A N 1
ATOM 1696 C CA . GLY A 1 209 ? -10.543 6.688 12.661 1.00 96.56 209 GLY A CA 1
ATOM 1697 C C . GLY A 1 209 ? -9.313 6.281 11.852 1.00 96.56 209 GLY A C 1
ATOM 1698 O O . GLY A 1 209 ? -8.363 5.720 12.397 1.00 96.56 209 GLY A O 1
ATOM 1699 N N . CYS A 1 210 ? -9.284 6.624 10.567 1.00 94.75 210 CYS A N 1
ATOM 1700 C CA . CYS A 1 210 ? -8.161 6.322 9.670 1.00 94.75 210 CYS A CA 1
ATOM 1701 C C . CYS A 1 210 ? -7.786 4.827 9.606 1.00 94.75 210 CYS A C 1
ATOM 1703 O O . CYS A 1 210 ? -6.598 4.502 9.515 1.00 94.75 210 CYS A O 1
ATOM 1705 N N . GLU A 1 211 ? -8.763 3.923 9.677 1.00 95.31 211 GLU A N 1
ATOM 1706 C CA . GLU A 1 211 ? -8.553 2.509 9.355 1.00 95.31 211 GLU A CA 1
ATOM 1707 C C . GLU A 1 211 ? -8.240 2.351 7.860 1.00 95.31 211 GLU A C 1
ATOM 1709 O O . GLU A 1 211 ? -7.210 1.778 7.500 1.00 95.31 211 GLU A O 1
ATOM 1714 N N 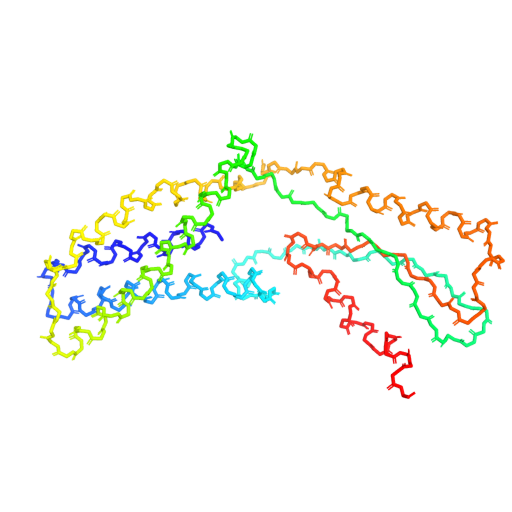. GLU A 1 212 ? -9.008 3.036 7.013 1.00 91.94 212 GLU A N 1
ATOM 1715 C CA . GLU A 1 212 ? -8.937 2.957 5.547 1.00 91.94 212 GLU A CA 1
ATOM 1716 C C . GLU A 1 212 ? -7.685 3.654 4.993 1.00 91.94 212 GLU A C 1
ATOM 1718 O O . GLU A 1 212 ? -7.295 3.502 3.834 1.00 91.94 212 GLU A O 1
ATOM 1723 N N . ALA A 1 213 ? -7.027 4.442 5.847 1.00 91.00 213 ALA A N 1
ATOM 1724 C CA . ALA A 1 213 ? -5.726 5.046 5.599 1.00 91.00 213 ALA A CA 1
ATOM 1725 C C . ALA A 1 213 ? -4.565 4.181 6.128 1.00 91.00 213 ALA A C 1
ATOM 1727 O O . ALA A 1 213 ? -3.462 4.690 6.310 1.00 91.00 213 ALA A O 1
ATOM 1728 N N . GLY A 1 214 ? -4.787 2.894 6.399 1.00 91.81 214 GLY A N 1
ATOM 1729 C CA . GLY A 1 214 ? -3.747 1.963 6.837 1.00 91.81 214 GLY A CA 1
ATOM 1730 C C . GLY A 1 214 ? -3.684 1.779 8.353 1.00 91.81 214 GLY A C 1
ATOM 1731 O O . GLY A 1 214 ? -2.617 1.894 8.951 1.00 91.81 214 GLY A O 1
ATOM 1732 N N . LEU A 1 215 ? -4.830 1.504 8.984 1.00 94.50 215 LEU A N 1
ATOM 1733 C CA . LEU A 1 215 ? -4.958 1.121 10.400 1.00 94.50 215 LEU A CA 1
ATOM 1734 C C . LEU A 1 215 ? -4.429 2.162 11.404 1.00 94.50 215 LEU A C 1
ATOM 1736 O O . LEU A 1 215 ? -4.161 1.854 12.571 1.00 94.50 215 LEU A O 1
ATOM 1740 N N . ARG A 1 216 ? -4.276 3.417 10.975 1.00 95.19 216 ARG A N 1
ATOM 1741 C CA . ARG A 1 216 ? -3.504 4.429 11.708 1.00 95.19 216 ARG A CA 1
ATOM 1742 C C . ARG A 1 216 ? -4.115 4.760 13.059 1.00 95.19 216 ARG A C 1
ATOM 1744 O O . ARG A 1 216 ? -3.381 4.896 14.038 1.00 95.19 216 ARG A O 1
ATOM 1751 N N . GLY A 1 217 ? -5.443 4.863 13.142 1.00 96.62 217 GLY A N 1
ATOM 1752 C CA . GLY A 1 217 ? -6.120 5.127 14.411 1.00 96.62 217 GLY A CA 1
ATOM 1753 C C . GLY A 1 217 ? -5.851 4.042 15.441 1.00 96.62 217 GLY A C 1
ATOM 1754 O O . GLY A 1 217 ? -5.477 4.357 16.572 1.00 96.62 217 GLY A O 1
ATOM 1755 N N . ALA A 1 218 ? -5.960 2.773 15.048 1.00 96.56 218 ALA A N 1
ATOM 1756 C CA . ALA A 1 218 ? -5.685 1.646 15.931 1.00 96.56 218 ALA A CA 1
ATOM 1757 C C . ALA A 1 218 ? -4.214 1.623 16.380 1.00 96.56 218 ALA A C 1
ATOM 1759 O O . ALA A 1 218 ? -3.949 1.507 17.579 1.00 96.56 218 ALA A O 1
ATOM 1760 N N . PHE A 1 219 ? -3.261 1.838 15.464 1.00 95.88 219 PHE A N 1
ATOM 1761 C CA . PHE A 1 219 ? -1.840 1.938 15.817 1.00 95.88 219 PHE A CA 1
ATOM 1762 C C . PHE A 1 219 ? -1.573 3.052 16.830 1.00 95.88 219 PHE A C 1
ATOM 1764 O O . PHE A 1 219 ? -0.965 2.808 17.871 1.00 95.88 219 PHE A O 1
ATOM 1771 N N . ARG A 1 220 ? -2.067 4.270 16.573 1.00 96.06 220 ARG A N 1
ATOM 1772 C CA . ARG A 1 220 ? -1.867 5.405 17.486 1.00 96.06 220 ARG A CA 1
ATOM 1773 C C . ARG A 1 220 ? -2.545 5.190 18.838 1.00 96.06 220 ARG A C 1
ATOM 1775 O O . ARG A 1 220 ? -1.988 5.598 19.854 1.00 96.06 220 ARG A O 1
ATOM 1782 N N . TYR A 1 221 ? -3.694 4.515 18.869 1.00 97.12 221 TYR A N 1
ATOM 1783 C CA . TYR A 1 221 ? -4.348 4.121 20.116 1.00 97.12 221 TYR A CA 1
ATOM 1784 C C . TYR A 1 221 ? -3.480 3.162 20.935 1.00 97.12 221 TYR A C 1
ATOM 1786 O O . TYR A 1 221 ? -3.242 3.413 22.116 1.00 97.12 221 TYR A O 1
ATOM 1794 N N . VAL A 1 222 ? -2.978 2.091 20.313 1.00 95.62 222 VAL A N 1
ATOM 1795 C CA . VAL A 1 222 ? -2.121 1.116 20.998 1.00 95.62 222 VAL A CA 1
ATOM 1796 C C . VAL A 1 222 ? -0.846 1.786 21.498 1.00 95.62 222 VAL A C 1
ATOM 1798 O O . VAL A 1 222 ? -0.502 1.603 22.658 1.00 95.62 222 VAL A O 1
ATOM 1801 N N . SER A 1 223 ? -0.192 2.623 20.688 1.00 95.00 223 SER A N 1
ATOM 1802 C CA . SER A 1 223 ? 1.005 3.358 21.113 1.00 95.00 223 SER A CA 1
ATOM 1803 C C . SER A 1 223 ? 0.741 4.279 22.307 1.00 95.00 223 SER A C 1
ATOM 1805 O O . SER A 1 223 ? 1.548 4.321 23.233 1.00 95.00 223 SER A O 1
ATOM 1807 N N . ALA A 1 224 ? -0.386 4.999 22.314 1.00 95.56 224 ALA A N 1
ATOM 1808 C CA . ALA A 1 224 ? -0.736 5.928 23.390 1.00 95.56 224 ALA A CA 1
ATOM 1809 C C . ALA A 1 224 ? -1.158 5.223 24.690 1.00 95.56 224 ALA A C 1
ATOM 1811 O O . ALA A 1 224 ? -0.925 5.748 25.775 1.00 95.56 224 ALA A O 1
ATOM 1812 N N . HIS A 1 225 ? -1.761 4.035 24.589 1.00 94.12 225 HIS A N 1
ATOM 1813 C CA . HIS A 1 225 ? -2.284 3.281 25.732 1.00 94.12 225 HIS A CA 1
ATOM 1814 C C . HIS A 1 225 ? -1.488 2.010 26.034 1.00 94.12 225 HIS A C 1
ATOM 1816 O O . HIS A 1 225 ? -1.967 1.151 26.770 1.00 94.12 225 HIS A O 1
ATOM 1822 N N . LEU A 1 226 ? -0.275 1.885 25.495 1.00 92.69 226 LEU A N 1
ATOM 1823 C CA . LEU A 1 226 ? 0.510 0.655 25.530 1.00 92.69 226 LEU A CA 1
ATOM 1824 C C . LEU A 1 226 ? 0.673 0.114 26.957 1.00 92.69 226 LEU A C 1
ATOM 1826 O O . LEU A 1 226 ? 0.417 -1.057 27.215 1.00 92.69 226 LEU A O 1
ATOM 1830 N N . GLN A 1 227 ? 1.016 0.991 27.902 1.00 90.25 227 GLN A N 1
ATOM 1831 C CA . GLN A 1 227 ? 1.177 0.631 29.313 1.00 90.25 227 GLN A CA 1
ATOM 1832 C C . GLN A 1 227 ? -0.132 0.146 29.955 1.00 90.25 227 GLN A C 1
ATOM 1834 O O . GLN A 1 227 ? -0.115 -0.808 30.724 1.00 90.25 227 GLN A O 1
ATOM 1839 N N . GLU A 1 228 ? -1.268 0.762 29.613 1.00 89.12 228 GLU A N 1
ATOM 1840 C CA . GLU A 1 228 ? -2.587 0.341 30.105 1.00 89.12 228 GLU A CA 1
ATOM 1841 C C . GLU A 1 228 ? -3.001 -1.018 29.526 1.00 89.12 228 GLU A C 1
ATOM 1843 O O . GLU A 1 228 ? -3.675 -1.798 30.188 1.00 89.12 228 GLU A O 1
ATOM 1848 N N . LEU A 1 229 ? -2.619 -1.303 28.280 1.00 89.44 229 LEU A N 1
ATOM 1849 C CA . LEU A 1 229 ? -2.967 -2.550 27.597 1.00 89.44 229 LEU A CA 1
ATOM 1850 C C . LEU A 1 229 ? -2.108 -3.737 28.058 1.00 89.44 229 LEU A C 1
ATOM 1852 O O . LEU A 1 229 ? -2.532 -4.879 27.912 1.00 89.44 229 LEU A O 1
ATOM 1856 N N . TYR A 1 230 ? -0.940 -3.479 28.651 1.00 82.44 230 TYR A N 1
ATOM 1857 C CA . TYR A 1 230 ? -0.049 -4.502 29.206 1.00 82.44 230 TYR A CA 1
ATOM 1858 C C . TYR A 1 230 ? -0.459 -5.030 30.589 1.00 82.44 230 TYR A C 1
ATOM 1860 O O . TYR A 1 230 ? 0.268 -5.852 31.151 1.00 82.44 230 TYR A O 1
ATOM 1868 N N . ILE A 1 231 ? -1.598 -4.595 31.147 1.00 65.12 231 ILE A N 1
ATOM 1869 C CA . ILE A 1 231 ? -2.108 -5.114 32.423 1.00 65.12 231 ILE A CA 1
ATOM 1870 C C . ILE A 1 231 ? -2.216 -6.652 32.327 1.00 65.12 231 ILE A C 1
ATOM 1872 O O . ILE A 1 231 ? -3.094 -7.178 31.647 1.00 65.12 231 ILE A O 1
ATOM 1876 N N . ASN A 1 232 ? -1.315 -7.345 33.039 1.00 53.31 232 ASN A N 1
ATOM 1877 C CA . ASN A 1 232 ? -1.180 -8.804 33.194 1.00 53.31 232 ASN A CA 1
ATOM 1878 C C . ASN A 1 232 ? -0.493 -9.608 32.066 1.00 53.31 232 ASN A C 1
ATOM 1880 O O . ASN A 1 232 ? -1.034 -10.613 31.609 1.00 53.31 232 ASN A O 1
ATOM 1884 N N . ILE A 1 233 ? 0.751 -9.258 31.705 1.00 50.50 233 ILE A N 1
ATOM 1885 C CA . ILE A 1 233 ? 1.723 -10.230 31.142 1.00 50.50 233 ILE A CA 1
ATOM 1886 C C . ILE A 1 233 ? 2.893 -10.464 32.124 1.00 50.50 233 ILE A C 1
ATOM 1888 O O . ILE A 1 233 ? 4.062 -10.371 31.753 1.00 50.50 233 ILE A O 1
ATOM 1892 N N . SER A 1 234 ? 2.584 -10.732 33.397 1.00 40.59 234 SER A N 1
ATOM 1893 C CA . SER A 1 234 ? 3.550 -11.218 34.399 1.00 40.59 234 SER A CA 1
ATOM 1894 C C . SER A 1 234 ? 3.089 -12.541 34.983 1.00 40.59 234 SER A C 1
ATOM 1896 O O . SER A 1 234 ? 1.932 -12.550 35.466 1.00 40.59 234 SER A O 1
#

Radius of gyration: 24.85 Å; chains: 1; bounding box: 59×28×71 Å

Foldseek 3Di:
DLLLLVLQLVLLVLLVCLPVPPDPCSNVVSLVSSLVSLVVSVVCCCCCPVVVHCPCVVVDDDDDDAKDKDKDDFQDAAQAEAEQEAADDFDFDQPCCVPVPVVLVVLVCLQVVLSVVSNVVSVVQNVCVVVVNHDSVVCVVVSVVSCVSNPVSSVSVSVRWDDDPPTHTDNCVVVPVVSLVVLVVVVVVCVVVVVVPDNNYMYMRMHFYCVNSRHVRVVVVCVVCVVVNPNDPD

pLDDT: mean 92.98, std 8.41, range [40.59, 98.81]

Organism: NCBI:txid412755